Protein AF-A0A097QV80-F1 (afdb_monomer)

InterPro domains:
  IPR011989 Armadillo-like helical [G3DSA:1.25.10.10] (6-163)
  IPR016024 Armadillo-type fold [SSF48371] (29-156)

Sequence (185 aa):
MAFLSFGSKKGKIKKLIEEEHFDEAVALAIKDKKALEGLIELLDDNMPGIRGDALLILGMIAQQNREVLGPHIEKILPKAVELTKNRNPYVKENAMVLSRELVLRFPTKASALKNTILNDLIDELKEGDKNTKAFALIMLGELKAEEARPYAEELVDVEDKVILPFEGKKWVPLGQIARETLEKL

Structure (mmCIF, N/CA/C/O backbone):
data_AF-A0A097QV80-F1
#
_entry.id   AF-A0A097QV80-F1
#
loop_
_atom_site.group_PDB
_atom_site.id
_atom_site.type_symbol
_atom_site.label_atom_id
_atom_site.label_alt_id
_atom_site.label_comp_id
_atom_site.label_asym_id
_atom_site.label_entity_id
_atom_site.label_seq_id
_atom_site.pdbx_PDB_ins_code
_atom_site.Cartn_x
_atom_site.Cartn_y
_atom_site.Cartn_z
_atom_site.occupancy
_atom_site.B_iso_or_equiv
_atom_site.auth_seq_id
_atom_site.auth_comp_id
_atom_site.auth_asym_id
_atom_site.auth_atom_id
_atom_site.pdbx_PDB_model_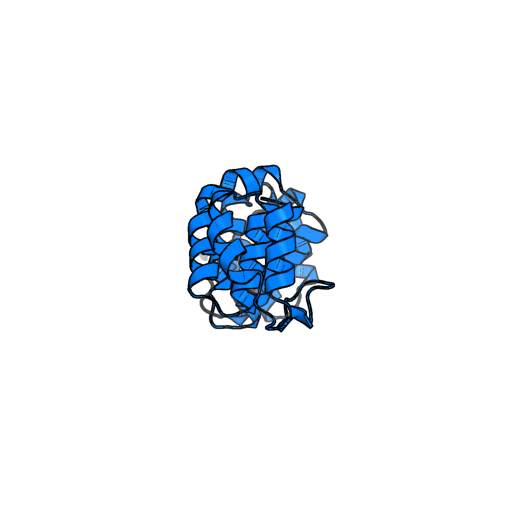num
ATOM 1 N N . MET A 1 1 ? -17.309 19.382 37.273 1.00 36.03 1 MET A N 1
ATOM 2 C CA . MET A 1 1 ? -17.878 18.218 36.560 1.00 36.03 1 MET A CA 1
ATOM 3 C C . MET A 1 1 ? -16.738 17.493 35.874 1.00 36.03 1 MET A C 1
ATOM 5 O O . MET A 1 1 ? -16.106 18.072 35.002 1.00 36.03 1 MET A O 1
ATOM 9 N N . ALA A 1 2 ? -16.408 16.291 36.342 1.00 35.31 2 ALA A N 1
ATOM 10 C CA . ALA A 1 2 ? -15.369 15.469 35.740 1.00 35.31 2 ALA A CA 1
ATOM 11 C C . ALA A 1 2 ? -15.908 14.881 34.430 1.00 35.31 2 ALA A C 1
ATOM 13 O O . ALA A 1 2 ? -16.815 14.052 34.450 1.00 35.31 2 ALA A O 1
ATOM 14 N N . PHE A 1 3 ? -15.376 15.332 33.295 1.00 42.16 3 PHE A N 1
ATOM 15 C CA . PHE A 1 3 ? -15.535 14.611 32.039 1.00 42.16 3 PHE A CA 1
ATOM 16 C C . PHE A 1 3 ? -14.748 13.310 32.176 1.00 42.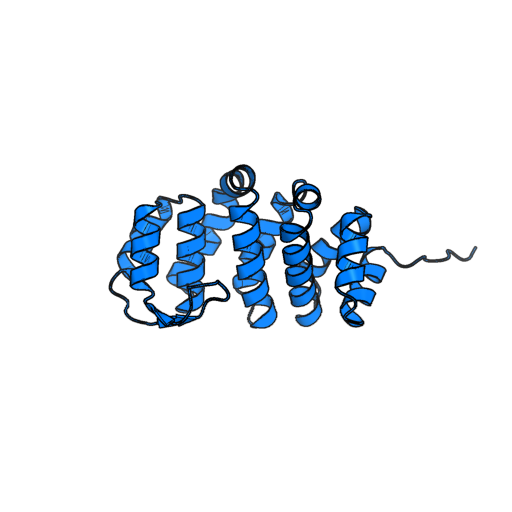16 3 PHE A C 1
ATOM 18 O O . PHE A 1 3 ? -13.520 13.304 32.113 1.00 42.16 3 PHE A O 1
ATOM 25 N N . LEU A 1 4 ? -15.457 12.209 32.410 1.00 37.66 4 LEU A N 1
ATOM 26 C CA . LEU A 1 4 ? -14.927 10.870 32.196 1.00 37.66 4 LEU A CA 1
ATOM 27 C C . LEU A 1 4 ? -14.572 10.775 30.708 1.00 37.66 4 LEU A C 1
ATOM 29 O O . LEU A 1 4 ? -15.430 10.506 29.868 1.00 37.66 4 LEU A O 1
ATOM 33 N N . SER A 1 5 ? -13.317 11.073 30.374 1.00 38.81 5 SER A N 1
ATOM 34 C CA . SER A 1 5 ? -12.746 10.807 29.058 1.00 38.81 5 SER A CA 1
ATOM 35 C C . SER A 1 5 ? -12.677 9.291 28.899 1.00 38.81 5 SER A C 1
ATOM 37 O O . SER A 1 5 ? -11.676 8.652 29.217 1.00 38.81 5 SER A O 1
ATOM 39 N N . PHE A 1 6 ? -13.781 8.687 28.462 1.00 45.28 6 PHE A N 1
ATOM 40 C CA . PHE A 1 6 ? -13.711 7.399 27.793 1.00 45.28 6 PHE A CA 1
ATOM 41 C C . PHE A 1 6 ? -12.751 7.603 26.623 1.00 45.28 6 PHE A C 1
ATOM 43 O O . PHE A 1 6 ? -13.055 8.375 25.713 1.00 45.28 6 PHE A O 1
ATOM 50 N N . GLY A 1 7 ? -11.566 6.988 26.702 1.00 62.62 7 GLY A N 1
ATOM 51 C CA . GLY A 1 7 ? -10.513 7.151 25.704 1.00 62.62 7 GLY A CA 1
ATOM 52 C C . GLY A 1 7 ? -11.077 7.029 24.288 1.00 62.62 7 GLY A C 1
ATOM 53 O O . GLY A 1 7 ? -11.959 6.202 24.029 1.00 62.62 7 GLY A O 1
ATOM 54 N N . SER A 1 8 ? -10.610 7.890 23.380 1.00 86.88 8 SER A N 1
ATOM 55 C CA . SER A 1 8 ? -11.086 7.905 21.995 1.00 86.88 8 SER A CA 1
ATOM 56 C C . SER A 1 8 ? -10.981 6.506 21.375 1.00 86.88 8 SER A C 1
ATOM 58 O O . SER A 1 8 ? -10.116 5.708 21.740 1.00 86.88 8 SER A O 1
ATOM 60 N N . LYS A 1 9 ? -11.852 6.179 20.412 1.00 91.75 9 LYS A N 1
ATOM 61 C CA . LYS A 1 9 ? -11.804 4.872 19.727 1.00 91.75 9 LYS A CA 1
ATOM 62 C C . LYS A 1 9 ? -10.449 4.630 19.053 1.00 91.75 9 LYS A C 1
ATOM 64 O O . LYS A 1 9 ? -9.965 3.504 19.078 1.00 91.75 9 LYS A O 1
ATOM 69 N N . LYS A 1 10 ? -9.796 5.704 18.596 1.00 94.12 10 LYS A N 1
ATOM 70 C CA . LYS A 1 10 ? -8.387 5.724 18.184 1.00 94.12 10 LYS A CA 1
ATOM 71 C C . LYS A 1 10 ? -7.420 5.311 19.302 1.00 94.12 10 LYS A C 1
ATOM 73 O O . LYS A 1 10 ? -6.545 4.488 19.080 1.00 94.12 10 LYS A O 1
ATOM 78 N N . GLY A 1 11 ? -7.573 5.849 20.511 1.00 95.44 11 GLY A N 1
ATOM 79 C CA . GLY A 1 11 ? -6.762 5.436 21.660 1.00 95.44 11 GLY A CA 1
ATOM 80 C C . GLY A 1 11 ? -6.961 3.959 22.007 1.00 95.44 11 GLY A C 1
ATOM 81 O O . GLY A 1 11 ? -5.995 3.254 22.275 1.00 95.44 11 GLY A O 1
ATOM 82 N N . LYS A 1 12 ? -8.203 3.463 21.927 1.00 96.56 12 LYS A N 1
ATOM 83 C CA . LYS A 1 12 ? -8.497 2.044 22.159 1.00 96.56 12 LYS A CA 1
ATOM 84 C C . LYS A 1 12 ? -7.871 1.135 21.096 1.00 96.56 12 LYS A C 1
ATOM 86 O O . LYS A 1 12 ? -7.263 0.139 21.467 1.00 96.56 12 LYS A O 1
ATOM 91 N N . ILE A 1 13 ? -8.012 1.456 19.806 1.00 97.62 13 ILE A N 1
ATOM 92 C CA . ILE A 1 13 ? -7.421 0.639 18.733 1.00 97.62 13 ILE A CA 1
ATOM 93 C C . ILE A 1 13 ? -5.886 0.686 18.789 1.00 97.62 13 ILE A C 1
ATOM 95 O O . ILE A 1 13 ? -5.252 -0.352 18.650 1.00 97.62 13 ILE A O 1
ATOM 99 N N . LYS A 1 14 ? -5.294 1.851 19.098 1.00 97.94 14 LYS A N 1
ATOM 100 C CA . LYS A 1 14 ? -3.845 1.986 19.300 1.00 97.94 14 LYS A CA 1
ATOM 101 C C . LYS A 1 14 ? -3.350 1.115 20.452 1.00 97.94 14 LYS A C 1
ATOM 103 O O . LYS A 1 14 ? -2.364 0.416 20.287 1.00 97.94 14 LYS A O 1
ATOM 108 N N . LYS A 1 15 ? -4.069 1.101 21.577 1.00 97.88 15 LYS A N 1
ATOM 109 C CA . LYS A 1 15 ? -3.725 0.248 22.716 1.00 97.88 15 LYS A CA 1
ATOM 110 C C . LYS A 1 15 ? -3.745 -1.243 22.351 1.00 97.88 15 LYS A C 1
ATOM 112 O O . LYS A 1 15 ? -2.835 -1.961 22.728 1.00 97.88 15 LYS A O 1
ATOM 117 N N . LEU A 1 16 ? -4.747 -1.696 21.591 1.00 98.38 16 LEU A N 1
ATOM 118 C CA . LEU A 1 16 ? -4.796 -3.089 21.122 1.00 98.38 16 LEU A CA 1
ATOM 119 C C . LEU A 1 16 ? -3.611 -3.433 20.210 1.00 98.38 16 LEU A C 1
ATOM 121 O O . LEU A 1 16 ? -3.102 -4.541 20.286 1.00 98.38 16 LEU A O 1
ATOM 125 N N . ILE A 1 17 ? -3.168 -2.487 19.375 1.00 97.94 17 ILE A N 1
ATOM 126 C CA . ILE A 1 17 ? -1.959 -2.641 18.554 1.00 97.94 17 ILE A CA 1
ATOM 127 C C . ILE A 1 17 ? -0.711 -2.750 19.436 1.00 97.94 17 ILE A C 1
ATOM 129 O O . ILE A 1 17 ? 0.083 -3.661 19.248 1.00 97.94 17 ILE A O 1
ATOM 133 N N . GLU A 1 18 ? -0.555 -1.852 20.411 1.00 97.56 18 GLU A N 1
ATOM 134 C CA . GLU A 1 18 ? 0.584 -1.845 21.344 1.00 97.56 18 GLU A CA 1
ATOM 135 C C . GLU A 1 18 ? 0.667 -3.125 22.192 1.00 97.56 18 GLU A C 1
ATOM 137 O O . GLU A 1 18 ? 1.757 -3.526 22.587 1.00 97.56 18 GLU A O 1
ATOM 142 N N . GLU A 1 19 ? -0.475 -3.761 22.463 1.00 97.88 19 GLU A N 1
ATOM 143 C CA . GLU A 1 19 ? -0.591 -5.037 23.181 1.00 97.88 19 GLU A CA 1
ATOM 144 C C . GLU A 1 19 ? -0.578 -6.263 22.240 1.00 97.88 19 GLU A C 1
ATOM 146 O O . GLU A 1 19 ? -0.793 -7.380 22.698 1.00 97.88 19 GLU A O 1
ATOM 151 N N . GLU A 1 20 ? -0.344 -6.074 20.933 1.00 97.19 20 GLU A N 1
ATOM 152 C CA . GLU A 1 20 ? -0.329 -7.127 19.897 1.00 97.19 20 GLU A CA 1
ATOM 153 C C . GLU A 1 20 ? -1.643 -7.936 19.783 1.00 97.19 20 GLU A C 1
ATOM 155 O O . GLU A 1 20 ? -1.697 -9.028 19.216 1.00 97.19 20 GLU A O 1
ATOM 160 N N . HIS A 1 21 ? -2.760 -7.382 20.261 1.00 98.31 21 HIS A N 1
ATOM 161 C CA . HIS A 1 21 ? -4.097 -7.978 20.182 1.00 98.31 21 HIS A CA 1
ATOM 162 C C . HIS A 1 21 ? -4.757 -7.705 18.816 1.00 98.31 21 HIS A C 1
ATOM 164 O O . HIS A 1 21 ? -5.823 -7.083 18.717 1.00 98.31 21 HIS A O 1
ATOM 170 N N . PHE A 1 22 ? -4.122 -8.154 17.729 1.00 98.00 22 PHE A N 1
ATOM 171 C CA . PHE A 1 22 ? -4.538 -7.825 16.359 1.00 98.00 22 PHE A CA 1
ATOM 172 C C . PHE A 1 22 ? -5.924 -8.359 15.988 1.00 98.00 22 PHE A C 1
ATOM 174 O O . PHE A 1 22 ? -6.704 -7.630 15.376 1.00 98.00 22 PHE A O 1
ATOM 181 N N . ASP A 1 23 ? -6.287 -9.571 16.411 1.00 97.94 23 ASP A N 1
ATOM 182 C CA . ASP A 1 23 ? -7.620 -10.131 16.140 1.00 97.94 23 ASP A CA 1
ATOM 183 C C . ASP A 1 23 ? -8.733 -9.305 16.800 1.00 97.94 23 ASP A C 1
ATOM 185 O O . ASP A 1 23 ? -9.790 -9.062 16.208 1.00 97.94 23 ASP A O 1
ATOM 189 N N . GLU A 1 24 ? -8.485 -8.799 18.011 1.00 98.44 24 GLU A N 1
ATOM 190 C CA . GLU A 1 24 ? -9.411 -7.899 18.698 1.00 98.44 24 GLU A CA 1
ATOM 191 C C . GLU A 1 24 ? -9.486 -6.534 18.012 1.00 98.44 24 GLU A C 1
ATOM 193 O O . GLU A 1 24 ? -10.576 -5.965 17.894 1.00 98.44 24 GLU A O 1
ATOM 198 N N . ALA A 1 25 ? -8.355 -6.016 17.524 1.00 98.44 25 ALA A N 1
ATOM 199 C CA . ALA A 1 25 ? -8.314 -4.777 16.757 1.00 98.44 25 ALA A CA 1
ATOM 200 C C . ALA A 1 25 ? -9.112 -4.905 15.447 1.00 98.44 25 ALA A C 1
ATOM 202 O O . ALA A 1 25 ? -9.953 -4.049 15.161 1.00 98.44 25 ALA A O 1
ATOM 203 N N . VAL A 1 26 ? -8.935 -6.005 14.704 1.00 98.62 26 VAL A N 1
ATOM 204 C CA . VAL A 1 26 ? -9.718 -6.333 13.500 1.00 98.62 26 VAL A CA 1
ATOM 205 C C . VAL A 1 26 ? -11.206 -6.416 13.837 1.00 98.62 26 VAL A C 1
ATOM 207 O O . VAL A 1 26 ? -12.024 -5.726 13.221 1.00 98.62 26 VAL A O 1
ATOM 210 N N . ALA A 1 27 ? -11.576 -7.208 14.847 1.00 98.31 27 ALA A N 1
ATOM 211 C CA . ALA A 1 27 ? -12.971 -7.388 15.239 1.00 98.31 27 ALA A CA 1
ATOM 212 C C . ALA A 1 27 ? -13.629 -6.069 15.674 1.00 98.31 27 ALA A C 1
ATOM 214 O O . ALA A 1 27 ? -14.801 -5.828 15.365 1.00 98.31 27 ALA A O 1
ATOM 215 N N . LEU A 1 28 ? -12.891 -5.206 16.378 1.00 98.06 28 LEU A N 1
ATOM 216 C CA . LEU A 1 28 ? -13.366 -3.892 16.797 1.00 98.06 28 LEU A CA 1
ATOM 217 C C . LEU A 1 28 ? -13.544 -2.951 15.600 1.00 98.06 28 LEU A C 1
ATOM 219 O O . LEU A 1 28 ? -14.592 -2.318 15.497 1.00 98.06 28 LEU A O 1
ATOM 223 N N . ALA A 1 29 ? -12.566 -2.875 14.696 1.00 98.12 29 ALA A N 1
ATOM 224 C CA . ALA A 1 29 ? -12.630 -2.017 13.514 1.00 98.12 29 ALA A CA 1
ATOM 225 C C . ALA A 1 29 ? -13.753 -2.434 12.548 1.00 98.12 29 ALA A C 1
ATOM 227 O O . ALA A 1 29 ? -14.432 -1.575 11.994 1.00 98.12 29 ALA A O 1
ATOM 228 N N . ILE A 1 30 ? -14.022 -3.735 12.399 1.00 98.25 30 ILE A N 1
ATOM 229 C CA . ILE A 1 30 ? -15.144 -4.230 11.582 1.00 98.25 30 ILE A CA 1
ATOM 230 C C . ILE A 1 30 ? -16.502 -3.826 12.179 1.00 98.25 30 ILE A C 1
ATOM 232 O O . ILE A 1 30 ? -17.434 -3.511 11.441 1.00 98.25 30 ILE A O 1
ATOM 236 N N . LYS A 1 31 ? -16.638 -3.850 13.511 1.00 97.38 31 LYS A N 1
ATOM 237 C CA . LYS A 1 31 ? -17.918 -3.601 14.201 1.00 97.38 31 LYS A CA 1
ATOM 238 C C . LYS A 1 31 ? -18.187 -2.125 14.493 1.00 97.38 31 LYS A C 1
ATOM 240 O O . LYS A 1 31 ? -19.343 -1.745 14.661 1.00 97.38 31 LYS A O 1
ATOM 245 N N . ASP A 1 32 ? -17.146 -1.304 14.608 1.00 97.12 32 ASP A N 1
ATOM 246 C CA . ASP A 1 32 ? -17.244 0.086 15.048 1.00 97.12 32 ASP A CA 1
ATOM 247 C C . ASP A 1 32 ? -16.551 1.025 14.056 1.00 97.12 32 ASP A C 1
ATOM 249 O O . ASP A 1 32 ? -15.323 1.122 14.004 1.00 97.12 32 ASP A O 1
ATOM 253 N N . LYS A 1 33 ? -17.362 1.790 13.315 1.00 96.38 33 LYS A N 1
ATOM 254 C CA . LYS A 1 33 ? -16.891 2.765 12.324 1.00 96.38 33 LYS A CA 1
ATOM 255 C C . LYS A 1 33 ? -15.869 3.753 12.900 1.00 96.38 33 LYS A C 1
ATOM 257 O O . LYS A 1 33 ? -14.898 4.072 12.225 1.00 96.38 33 LYS A O 1
ATOM 262 N N . LYS A 1 34 ? -16.034 4.207 14.148 1.00 96.81 34 LYS A N 1
ATOM 263 C CA . LYS A 1 34 ? -15.090 5.154 14.771 1.00 96.81 34 LYS A CA 1
ATOM 264 C C . LYS A 1 34 ? -13.757 4.490 15.112 1.00 96.81 34 LYS A C 1
ATOM 266 O O . LYS A 1 34 ? -12.733 5.166 15.173 1.00 96.81 34 LYS A O 1
ATOM 271 N N . ALA A 1 35 ? -13.758 3.184 15.381 1.00 98.06 35 ALA A N 1
ATOM 272 C CA . ALA A 1 35 ? -12.524 2.433 15.576 1.00 98.06 35 ALA A CA 1
ATOM 273 C C . ALA A 1 35 ? -11.790 2.218 14.248 1.00 98.06 35 ALA A C 1
ATOM 275 O O . ALA A 1 35 ? -10.578 2.404 14.212 1.00 98.06 35 ALA A O 1
ATOM 276 N N . LEU A 1 36 ? -12.516 1.926 13.161 1.00 98.50 36 LEU A N 1
ATOM 277 C CA . LEU A 1 36 ? -11.942 1.883 11.814 1.00 98.50 36 LEU A CA 1
ATOM 278 C C . LEU A 1 36 ? -11.357 3.239 11.398 1.00 98.50 36 LEU A C 1
ATOM 280 O O . LEU A 1 36 ? -10.225 3.301 10.935 1.00 98.50 36 LEU A O 1
ATOM 284 N N . GLU A 1 37 ? -12.086 4.337 11.606 1.00 98.12 37 GLU A N 1
ATOM 285 C CA . GLU A 1 37 ? -11.574 5.691 11.348 1.00 98.12 37 GLU A CA 1
ATOM 286 C C . GLU A 1 37 ? -10.306 5.969 12.163 1.00 98.12 37 GLU A C 1
ATOM 288 O O . GLU A 1 37 ? -9.313 6.443 11.612 1.00 98.12 37 GLU A O 1
ATOM 293 N N . GLY A 1 38 ? -10.306 5.591 13.446 1.00 98.19 38 GLY A N 1
ATOM 294 C CA . GLY A 1 38 ? -9.131 5.675 14.306 1.00 98.19 38 GLY A CA 1
ATOM 295 C C . GLY A 1 38 ? -7.945 4.866 13.779 1.00 98.19 38 GLY A C 1
ATOM 296 O O . GLY A 1 38 ? -6.835 5.384 13.774 1.00 98.19 38 GLY A O 1
ATOM 297 N N . LEU A 1 39 ? -8.174 3.642 13.295 1.00 98.62 39 LEU A N 1
ATOM 298 C CA . LEU A 1 39 ? -7.151 2.792 12.680 1.00 98.62 39 LEU A CA 1
ATOM 299 C C . LEU A 1 39 ? -6.558 3.444 11.424 1.00 9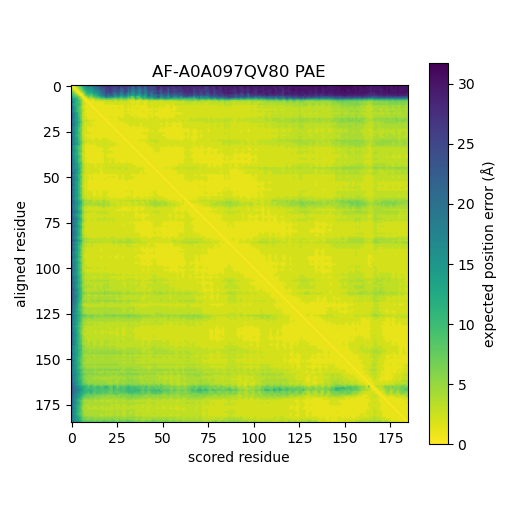8.62 39 LEU A C 1
ATOM 301 O O . LEU A 1 39 ? -5.343 3.467 11.261 1.00 98.62 39 LEU A O 1
ATOM 305 N N . ILE A 1 40 ? -7.399 4.030 10.568 1.00 98.69 40 ILE A N 1
ATOM 306 C CA . ILE A 1 40 ? -6.947 4.741 9.364 1.00 98.69 40 ILE A CA 1
ATOM 307 C C . ILE A 1 40 ? -6.112 5.971 9.743 1.00 98.69 40 ILE A C 1
ATOM 309 O O . ILE A 1 40 ? -5.122 6.266 9.085 1.00 98.69 40 ILE A O 1
ATOM 313 N N . GLU A 1 41 ? -6.469 6.693 10.808 1.00 98.44 41 GLU A N 1
ATOM 314 C CA . GLU A 1 41 ? -5.647 7.805 11.304 1.00 98.44 41 GLU A CA 1
ATOM 315 C C . GLU A 1 41 ? -4.297 7.367 11.897 1.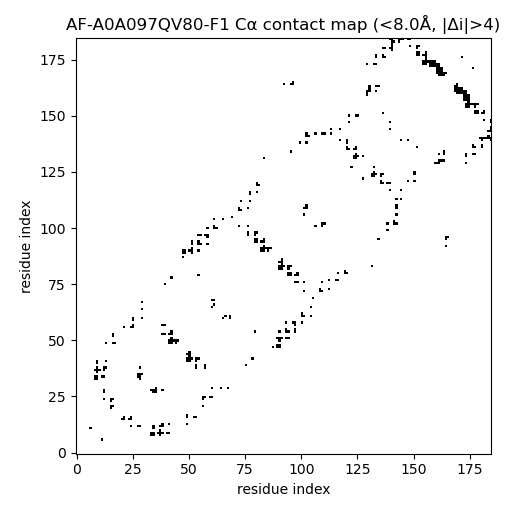00 98.44 41 GLU A C 1
ATOM 317 O O . GLU A 1 41 ? -3.401 8.199 12.023 1.00 98.44 41 GLU A O 1
ATOM 322 N N . LEU A 1 42 ? -4.132 6.101 12.295 1.00 98.62 42 LEU A N 1
ATOM 323 C CA . LEU A 1 42 ? -2.844 5.585 12.774 1.00 98.62 42 LEU A CA 1
ATOM 324 C C . LEU A 1 42 ? -1.834 5.354 11.643 1.00 98.62 42 LEU A C 1
ATOM 326 O O . LEU A 1 42 ? -0.652 5.179 11.929 1.00 98.62 42 LEU A O 1
ATOM 330 N N . LEU A 1 43 ? -2.249 5.448 10.375 1.00 98.69 43 LEU A N 1
ATOM 331 C CA . LEU A 1 43 ? -1.325 5.513 9.236 1.00 98.69 43 LEU A CA 1
ATOM 332 C C . LEU A 1 43 ? -0.416 6.754 9.281 1.00 98.69 43 LEU A C 1
ATOM 334 O O . LEU A 1 43 ? 0.648 6.753 8.666 1.00 98.69 43 LEU A O 1
ATOM 338 N N . ASP A 1 44 ? -0.806 7.780 10.041 1.00 98.12 44 ASP A N 1
ATOM 339 C CA . ASP A 1 44 ? -0.040 9.006 10.284 1.00 98.12 44 ASP A CA 1
ATOM 340 C C . ASP A 1 44 ? 0.608 9.041 11.683 1.00 98.12 44 ASP A C 1
ATOM 342 O O . ASP A 1 44 ? 1.089 10.086 12.120 1.00 98.12 44 ASP A O 1
ATOM 346 N N . ASP A 1 45 ? 0.616 7.927 12.428 1.00 98.19 45 ASP A N 1
ATOM 347 C CA . ASP A 1 45 ? 1.244 7.892 13.754 1.00 98.19 45 ASP A CA 1
ATOM 348 C C . ASP A 1 45 ? 2.756 8.142 13.654 1.00 98.19 45 ASP A C 1
ATOM 350 O O . ASP A 1 45 ? 3.401 7.723 12.695 1.00 98.19 45 ASP A O 1
ATOM 354 N N . ASN A 1 46 ? 3.359 8.792 14.651 1.00 96.94 46 ASN A N 1
ATOM 355 C CA . ASN A 1 46 ? 4.798 9.071 14.654 1.00 96.94 46 ASN A CA 1
ATOM 356 C C . ASN A 1 46 ? 5.641 7.791 14.768 1.00 96.94 46 ASN A C 1
ATOM 358 O O . ASN A 1 46 ? 6.751 7.732 14.230 1.00 96.94 46 ASN A O 1
ATOM 362 N N . MET A 1 47 ? 5.121 6.756 15.432 1.00 97.75 47 MET A N 1
ATOM 363 C CA . MET A 1 47 ? 5.827 5.498 15.649 1.00 97.75 47 MET A CA 1
ATOM 364 C C . MET A 1 47 ? 5.716 4.586 14.415 1.00 97.75 47 MET A C 1
ATOM 366 O O . MET A 1 47 ? 4.610 4.185 14.051 1.00 97.75 47 MET A O 1
ATOM 370 N N . PRO A 1 48 ? 6.839 4.189 13.782 1.00 98.06 48 PRO A N 1
ATOM 371 C CA . PRO A 1 48 ? 6.802 3.310 12.614 1.00 98.06 48 PRO A CA 1
ATOM 372 C C . PRO A 1 48 ? 6.133 1.956 12.871 1.00 98.06 48 PRO A C 1
ATOM 374 O O . PRO A 1 48 ? 5.443 1.470 11.985 1.00 98.06 48 PRO A O 1
ATOM 377 N N . GLY A 1 49 ? 6.298 1.380 14.070 1.00 98.19 49 GLY A N 1
ATOM 378 C CA . GLY A 1 49 ? 5.628 0.130 14.453 1.00 98.19 49 GLY A CA 1
ATOM 379 C C . GLY A 1 49 ? 4.108 0.252 14.354 1.00 98.19 49 GLY A C 1
ATOM 380 O O . GLY A 1 49 ? 3.488 -0.485 13.601 1.00 98.19 49 GLY A O 1
ATOM 381 N N . ILE A 1 50 ? 3.539 1.298 14.965 1.00 98.56 50 ILE A N 1
ATOM 382 C CA . ILE A 1 50 ? 2.094 1.572 14.935 1.00 98.56 50 ILE A CA 1
ATOM 383 C C . ILE A 1 50 ? 1.575 1.761 13.506 1.00 98.56 50 ILE A C 1
ATOM 385 O O . ILE A 1 50 ? 0.523 1.223 13.167 1.00 98.56 50 ILE A O 1
ATOM 389 N N . ARG A 1 51 ? 2.308 2.482 12.644 1.00 98.56 51 ARG A N 1
ATOM 390 C CA . ARG A 1 51 ? 1.931 2.610 11.224 1.00 98.56 51 ARG A CA 1
ATOM 391 C C . ARG A 1 51 ? 1.951 1.256 10.513 1.00 98.56 51 ARG A C 1
ATOM 393 O O . ARG A 1 51 ? 1.031 0.951 9.761 1.00 98.56 51 ARG A O 1
ATOM 400 N N . GLY A 1 52 ? 2.997 0.463 10.739 1.00 98.62 52 GLY A N 1
ATOM 401 C CA . GLY A 1 52 ? 3.152 -0.866 10.150 1.00 98.62 52 GLY A CA 1
ATOM 402 C C . GLY A 1 52 ? 2.035 -1.821 10.568 1.00 98.62 52 GLY A C 1
ATOM 403 O O . GLY A 1 52 ? 1.451 -2.474 9.706 1.00 98.62 52 GLY A O 1
ATOM 404 N N . ASP A 1 53 ? 1.675 -1.836 11.849 1.00 98.75 53 ASP A N 1
ATOM 405 C CA . ASP A 1 53 ? 0.584 -2.662 12.372 1.00 98.75 53 ASP A CA 1
ATOM 406 C C . ASP A 1 53 ? -0.783 -2.169 11.894 1.00 98.75 53 ASP A C 1
ATOM 408 O O . ASP A 1 53 ? -1.650 -2.969 11.549 1.00 98.75 53 ASP A O 1
ATOM 412 N N . ALA A 1 54 ? -0.981 -0.851 11.786 1.00 98.81 54 ALA A N 1
ATOM 413 C CA . ALA A 1 54 ? -2.202 -0.299 11.210 1.00 98.81 54 ALA A CA 1
ATOM 414 C C . ALA A 1 54 ? -2.392 -0.739 9.746 1.00 98.81 54 ALA A C 1
ATOM 416 O O . ALA A 1 54 ? -3.492 -1.145 9.366 1.00 98.81 54 ALA A O 1
ATOM 417 N N . LEU A 1 55 ? -1.323 -0.718 8.938 1.00 98.88 55 LEU A N 1
ATOM 418 C CA . LEU A 1 55 ? -1.332 -1.234 7.564 1.00 98.88 55 LEU A CA 1
ATOM 419 C C . LEU A 1 55 ? -1.646 -2.737 7.522 1.00 98.88 55 LEU A C 1
ATOM 421 O O . LEU A 1 55 ? -2.484 -3.160 6.723 1.00 98.88 55 LEU A O 1
ATOM 425 N N . LEU A 1 56 ? -1.020 -3.528 8.401 1.00 98.62 56 LEU A N 1
ATOM 426 C CA . LEU A 1 56 ? -1.255 -4.970 8.518 1.00 98.62 56 LEU A CA 1
ATOM 427 C C . LEU A 1 56 ? -2.725 -5.274 8.837 1.00 98.62 56 LEU A C 1
ATOM 429 O O . LEU A 1 56 ? -3.370 -6.038 8.121 1.00 98.62 56 LEU A O 1
ATOM 433 N N . ILE A 1 57 ? -3.277 -4.632 9.869 1.00 98.69 57 ILE A N 1
ATOM 434 C CA . ILE A 1 57 ? -4.662 -4.829 10.315 1.00 98.69 57 ILE A CA 1
ATOM 435 C C . ILE A 1 57 ? -5.647 -4.399 9.225 1.00 98.69 57 ILE A C 1
ATOM 437 O O . ILE A 1 57 ? -6.620 -5.106 8.965 1.00 98.69 57 ILE A O 1
ATOM 441 N N . LEU A 1 58 ? -5.403 -3.279 8.536 1.00 98.81 58 LEU A N 1
ATOM 442 C CA . LEU A 1 58 ? -6.216 -2.884 7.381 1.00 98.81 58 LEU A CA 1
ATOM 443 C C . LEU A 1 58 ? -6.159 -3.932 6.259 1.00 98.81 58 LEU A C 1
ATOM 445 O O . LEU A 1 58 ? -7.187 -4.203 5.636 1.00 98.81 58 LEU A O 1
ATOM 449 N N . GLY A 1 59 ? -5.003 -4.564 6.038 1.00 98.19 59 GLY A N 1
ATOM 450 C CA . GLY A 1 59 ? -4.849 -5.684 5.106 1.00 98.19 59 GLY A CA 1
ATOM 451 C C . GLY A 1 59 ? -5.673 -6.905 5.522 1.00 98.19 59 GLY A C 1
ATOM 452 O O . GLY A 1 59 ? -6.410 -7.462 4.706 1.00 98.19 59 GLY A O 1
ATOM 453 N N . MET A 1 60 ? -5.642 -7.269 6.807 1.00 97.94 60 MET A N 1
ATOM 454 C CA . MET A 1 60 ? -6.473 -8.344 7.367 1.00 97.94 60 MET A CA 1
ATOM 455 C C . MET A 1 60 ? -7.969 -8.044 7.200 1.00 97.94 60 MET A C 1
ATOM 457 O O . MET A 1 60 ? -8.734 -8.916 6.787 1.00 97.94 60 MET A O 1
ATOM 461 N N . ILE A 1 61 ? -8.401 -6.803 7.453 1.00 98.38 61 ILE A N 1
ATOM 462 C CA . ILE A 1 61 ? -9.794 -6.380 7.246 1.00 98.38 61 ILE A CA 1
ATOM 463 C C . ILE A 1 61 ? -10.164 -6.461 5.763 1.00 98.38 61 ILE A C 1
ATOM 465 O O . ILE A 1 61 ? -11.234 -6.971 5.438 1.00 98.38 61 ILE A O 1
ATOM 469 N N . ALA A 1 62 ? -9.292 -6.018 4.851 1.00 97.44 62 ALA A N 1
ATOM 470 C CA . ALA A 1 62 ? -9.532 -6.142 3.415 1.00 97.44 62 ALA A CA 1
ATOM 471 C C . ALA A 1 62 ? -9.762 -7.610 3.017 1.00 97.44 62 ALA A C 1
ATOM 473 O O . ALA A 1 62 ? -10.656 -7.900 2.217 1.00 97.44 62 ALA A O 1
ATOM 474 N N . GLN A 1 63 ? -9.019 -8.539 3.624 1.00 94.44 63 GLN A N 1
ATOM 475 C CA . GLN A 1 63 ? -9.159 -9.975 3.394 1.00 94.44 63 GLN A CA 1
ATOM 476 C C . GLN A 1 63 ? -10.456 -10.563 3.955 1.00 94.44 63 GLN A C 1
ATOM 478 O O . GLN A 1 63 ? -11.156 -11.274 3.230 1.00 94.44 63 GLN A O 1
ATOM 483 N N . GLN A 1 64 ? -10.788 -10.240 5.206 1.00 94.25 64 GLN A N 1
ATOM 484 C CA . GLN A 1 64 ? -11.892 -10.850 5.953 1.00 94.25 64 GLN A CA 1
ATOM 485 C C . GLN A 1 64 ? -13.252 -10.180 5.706 1.00 94.25 64 GLN A C 1
ATOM 487 O O . GLN A 1 64 ? -14.275 -10.857 5.646 1.00 94.25 64 GLN A O 1
ATOM 492 N N . ASN A 1 65 ? -13.285 -8.852 5.581 1.00 95.12 65 ASN A N 1
ATOM 493 C CA . ASN A 1 65 ? -14.511 -8.069 5.440 1.00 95.12 65 ASN A CA 1
ATOM 494 C C . ASN A 1 65 ? -14.251 -6.758 4.682 1.00 95.12 65 ASN A C 1
ATOM 496 O O . ASN A 1 65 ? -14.300 -5.664 5.238 1.00 95.12 65 ASN A O 1
ATOM 500 N N . ARG A 1 66 ? -13.971 -6.864 3.381 1.00 94.69 66 ARG A N 1
ATOM 501 C CA . ARG A 1 66 ? -13.628 -5.707 2.540 1.00 94.69 66 ARG A CA 1
ATOM 502 C C . ARG A 1 66 ? -14.704 -4.609 2.538 1.00 94.69 66 ARG A C 1
ATOM 504 O O . ARG A 1 66 ? -14.378 -3.436 2.409 1.00 94.69 66 ARG A O 1
ATOM 511 N N . GLU A 1 67 ? -15.979 -4.961 2.692 1.00 96.25 67 GLU A N 1
ATOM 512 C CA . GLU A 1 67 ? -17.094 -4.022 2.506 1.00 96.25 67 GLU A CA 1
ATOM 513 C C . GLU A 1 67 ? -17.016 -2.822 3.465 1.00 96.25 67 GLU A C 1
ATOM 515 O O . GLU A 1 67 ? -17.352 -1.703 3.073 1.00 96.25 67 GLU A O 1
ATOM 520 N N . VAL A 1 68 ? -16.466 -3.003 4.677 1.00 97.69 68 VAL A N 1
ATOM 521 C CA . VAL A 1 68 ? -16.286 -1.890 5.631 1.00 97.69 68 VAL A CA 1
ATOM 522 C C . VAL A 1 68 ? -15.241 -0.865 5.173 1.00 97.69 68 VAL A C 1
ATOM 524 O O . VAL A 1 68 ? -15.310 0.293 5.576 1.00 97.69 68 VAL A O 1
ATOM 527 N N . LEU A 1 69 ? -14.296 -1.251 4.306 1.00 98.06 69 LEU A N 1
ATOM 528 C CA . LEU A 1 69 ? -13.266 -0.355 3.763 1.00 98.06 69 LEU A CA 1
ATOM 529 C C . LEU A 1 69 ? -13.741 0.421 2.532 1.00 98.06 69 LEU A C 1
ATOM 531 O O . LEU A 1 69 ? -13.168 1.462 2.215 1.00 98.06 69 LEU A O 1
ATOM 535 N N . GLY A 1 70 ? -14.786 -0.049 1.844 1.00 97.12 70 GLY A N 1
ATOM 536 C CA . GLY A 1 70 ? -15.289 0.536 0.595 1.00 97.12 70 GLY A CA 1
ATOM 537 C C . GLY A 1 70 ? -15.529 2.059 0.637 1.00 97.12 70 GLY A C 1
ATOM 538 O O . GLY A 1 70 ? -15.145 2.753 -0.314 1.00 97.12 70 GLY A O 1
ATOM 539 N N . PRO A 1 71 ? -16.119 2.614 1.715 1.00 97.69 71 PRO A N 1
ATOM 540 C CA . PRO A 1 71 ? -16.292 4.061 1.887 1.00 97.69 71 PRO A CA 1
ATOM 541 C C . PRO A 1 71 ? -14.995 4.844 2.137 1.00 97.69 71 PRO A C 1
ATOM 543 O O . PRO A 1 71 ? -15.003 6.067 2.063 1.00 97.69 71 PRO A O 1
ATOM 546 N N . HIS A 1 72 ? -13.893 4.163 2.451 1.00 98.25 72 HIS A N 1
ATOM 547 C CA . HIS A 1 72 ? -12.636 4.770 2.888 1.00 98.25 72 HIS A CA 1
ATOM 548 C C . HIS A 1 72 ? -11.484 4.588 1.888 1.00 98.25 72 HIS A C 1
ATOM 550 O O . HIS A 1 72 ? -10.394 5.102 2.130 1.00 98.25 72 HIS A O 1
ATOM 556 N N . ILE A 1 73 ? -11.703 3.907 0.756 1.00 98.38 73 ILE A N 1
ATOM 557 C CA . ILE A 1 73 ? -10.656 3.617 -0.244 1.00 98.38 73 ILE A CA 1
ATOM 558 C C . ILE A 1 73 ? -9.949 4.880 -0.742 1.00 98.38 73 ILE A C 1
ATOM 560 O O . ILE A 1 73 ? -8.727 4.878 -0.853 1.00 98.38 73 ILE A O 1
ATOM 564 N N . GLU A 1 74 ? -10.689 5.968 -0.954 1.00 97.75 74 GLU A N 1
ATOM 565 C CA . GLU A 1 74 ? -10.146 7.263 -1.399 1.00 97.75 74 GLU A CA 1
ATOM 566 C C . GLU A 1 74 ? -9.142 7.867 -0.410 1.00 97.75 74 GLU A C 1
ATOM 568 O O . GLU A 1 74 ? -8.263 8.620 -0.811 1.00 97.75 74 GLU A O 1
ATOM 573 N N . LYS A 1 75 ? -9.233 7.500 0.875 1.00 97.69 75 LYS A N 1
ATOM 574 C CA . LYS A 1 75 ? -8.266 7.890 1.904 1.00 97.69 75 LYS A CA 1
ATOM 575 C C . LYS A 1 75 ? -7.154 6.851 2.061 1.00 97.69 75 LYS A C 1
ATOM 577 O O . LYS A 1 75 ? -5.992 7.218 2.187 1.00 97.69 75 LYS A O 1
ATOM 582 N N . ILE A 1 76 ? -7.506 5.564 2.090 1.00 98.56 76 ILE A N 1
ATOM 583 C CA . ILE A 1 76 ? -6.563 4.495 2.441 1.00 98.56 76 ILE A CA 1
ATOM 584 C C . ILE A 1 76 ? -5.580 4.225 1.300 1.00 98.56 76 ILE A C 1
ATOM 586 O O . ILE A 1 76 ? -4.387 4.130 1.561 1.00 98.56 76 ILE A O 1
ATOM 590 N N . LEU A 1 77 ? -6.051 4.098 0.054 1.00 98.69 77 LEU A N 1
ATOM 591 C CA . LEU A 1 77 ? -5.190 3.673 -1.054 1.00 98.69 77 LEU A CA 1
ATOM 592 C C . LEU A 1 77 ? -4.083 4.697 -1.359 1.00 98.69 77 LEU A C 1
ATOM 594 O O . LEU A 1 77 ? -2.924 4.284 -1.364 1.00 98.69 77 LEU A O 1
ATOM 598 N N . PRO A 1 78 ? -4.364 6.006 -1.536 1.00 98.50 78 PRO A N 1
ATOM 599 C CA . PRO A 1 78 ? -3.297 6.981 -1.750 1.00 98.50 78 PRO A CA 1
ATOM 600 C C . PRO A 1 78 ? -2.306 7.021 -0.588 1.00 98.50 78 PRO A C 1
ATOM 602 O O . PRO A 1 78 ? -1.103 7.050 -0.815 1.00 98.50 78 PRO A O 1
ATOM 605 N N . LYS A 1 79 ? -2.794 6.924 0.657 1.00 98.62 79 LYS A N 1
ATOM 606 C CA . LYS A 1 79 ? -1.915 6.902 1.829 1.00 98.62 79 LYS A CA 1
ATOM 607 C C . LYS A 1 79 ? -1.038 5.650 1.889 1.00 98.62 79 LYS A C 1
ATOM 609 O O . LYS A 1 79 ? 0.127 5.734 2.261 1.00 98.62 79 LYS A O 1
ATOM 614 N N . ALA A 1 80 ? -1.579 4.488 1.534 1.00 98.62 80 ALA A N 1
ATOM 615 C CA . ALA A 1 80 ? -0.809 3.253 1.476 1.00 98.62 80 ALA A CA 1
ATOM 616 C C . ALA A 1 80 ? 0.279 3.338 0.392 1.00 98.62 80 ALA A C 1
ATOM 618 O O . ALA A 1 80 ? 1.414 2.974 0.671 1.00 98.62 80 ALA A O 1
ATOM 619 N N . VAL A 1 81 ? -0.020 3.901 -0.785 1.00 98.38 81 VAL A N 1
ATOM 620 C CA . VAL A 1 81 ? 0.985 4.141 -1.838 1.00 98.38 81 VAL A CA 1
ATOM 621 C C . VAL A 1 81 ? 2.024 5.180 -1.401 1.00 98.38 81 VAL A C 1
ATOM 623 O O . VAL A 1 81 ? 3.209 4.980 -1.601 1.00 98.38 81 VAL A O 1
ATOM 626 N N . GLU A 1 82 ? 1.643 6.259 -0.721 1.00 97.44 82 GLU A N 1
ATOM 627 C CA . GLU A 1 82 ? 2.616 7.211 -0.158 1.00 97.44 82 GLU A CA 1
ATOM 628 C C . GLU A 1 82 ? 3.604 6.507 0.799 1.00 97.44 82 GLU A C 1
ATOM 630 O O . GLU A 1 82 ? 4.814 6.753 0.782 1.00 97.44 82 GLU A O 1
ATOM 635 N N . LEU A 1 83 ? 3.101 5.584 1.627 1.00 98.00 83 LEU A N 1
ATOM 636 C CA . LEU A 1 83 ? 3.890 4.872 2.632 1.00 98.00 83 LEU A CA 1
ATOM 637 C C . LEU A 1 83 ? 4.822 3.791 2.057 1.00 98.00 83 LEU A C 1
ATOM 639 O O . LEU A 1 83 ? 5.699 3.325 2.791 1.00 98.00 83 LEU A O 1
ATOM 643 N N . THR A 1 84 ? 4.745 3.434 0.770 1.00 96.69 84 THR A N 1
ATOM 644 C CA . THR A 1 84 ? 5.749 2.547 0.138 1.00 96.69 84 THR A CA 1
ATOM 645 C C . THR A 1 84 ? 7.108 3.224 -0.036 1.00 96.69 84 THR A C 1
ATOM 647 O O . THR A 1 84 ? 8.136 2.548 -0.143 1.00 96.69 84 THR A O 1
ATOM 650 N N . LYS A 1 85 ? 7.148 4.557 0.071 1.00 93.69 85 LYS A N 1
ATOM 651 C CA . LYS A 1 85 ? 8.374 5.366 0.126 1.00 93.69 85 LYS A CA 1
ATOM 652 C C . LYS A 1 85 ? 8.987 5.431 1.534 1.00 93.69 85 LYS A C 1
ATOM 654 O O . LYS A 1 85 ? 10.026 6.065 1.734 1.00 93.69 85 LYS A O 1
ATOM 659 N N . ASN A 1 86 ? 8.368 4.805 2.544 1.00 95.62 86 ASN A N 1
ATOM 660 C CA . ASN A 1 86 ? 8.859 4.872 3.920 1.00 95.62 86 ASN A CA 1
ATOM 661 C C . ASN A 1 86 ? 10.218 4.165 4.074 1.00 95.62 86 ASN A C 1
ATOM 663 O O . ASN A 1 86 ? 10.452 3.088 3.533 1.00 95.62 86 ASN A O 1
ATOM 667 N N . ARG A 1 87 ? 11.116 4.755 4.873 1.00 94.25 87 ARG A N 1
ATOM 668 C CA . ARG A 1 87 ? 12.439 4.176 5.164 1.00 94.25 87 ARG A CA 1
ATOM 669 C C . ARG A 1 87 ? 12.376 2.944 6.061 1.00 94.25 87 ARG A C 1
ATOM 671 O O . ARG A 1 87 ? 13.314 2.155 6.061 1.00 94.25 87 ARG A O 1
ATOM 678 N N . ASN A 1 88 ? 11.324 2.809 6.867 1.00 97.50 88 ASN A N 1
ATOM 679 C CA . ASN A 1 88 ? 11.144 1.643 7.716 1.00 97.50 88 ASN A CA 1
ATOM 680 C C . ASN A 1 88 ? 10.632 0.461 6.862 1.00 97.50 88 ASN A C 1
ATOM 682 O O . ASN A 1 88 ? 9.535 0.576 6.309 1.00 97.50 88 ASN A O 1
ATOM 686 N N . PRO A 1 89 ? 11.371 -0.665 6.775 1.00 96.12 89 PRO A N 1
ATOM 687 C CA . PRO A 1 89 ? 10.986 -1.793 5.925 1.00 96.12 89 PRO A CA 1
ATOM 688 C C . PRO A 1 89 ? 9.625 -2.393 6.280 1.00 96.12 89 PRO A C 1
ATOM 690 O O . PRO A 1 89 ? 8.856 -2.703 5.381 1.00 96.12 89 PRO A O 1
ATOM 693 N N . TYR A 1 90 ? 9.288 -2.479 7.571 1.00 97.62 90 TYR A N 1
ATOM 694 C CA . TYR A 1 90 ? 8.006 -3.025 8.022 1.00 97.62 90 TYR A CA 1
ATOM 695 C C . TYR A 1 90 ? 6.822 -2.172 7.545 1.00 97.62 90 TYR A C 1
ATOM 697 O O . TYR A 1 90 ? 5.832 -2.696 7.040 1.00 97.62 90 TYR A O 1
ATOM 705 N N . VAL A 1 91 ? 6.953 -0.841 7.614 1.00 98.56 91 VAL A N 1
ATOM 706 C CA . VAL A 1 91 ? 5.948 0.084 7.059 1.00 98.56 91 VAL A CA 1
ATOM 707 C C . VAL A 1 91 ? 5.867 -0.059 5.541 1.00 98.56 91 VAL A C 1
ATOM 709 O O . VAL A 1 91 ? 4.773 -0.202 5.005 1.00 98.56 91 VAL A O 1
ATOM 712 N N . LYS A 1 92 ? 7.014 -0.043 4.852 1.00 97.81 92 LYS A N 1
ATOM 713 C CA . LYS A 1 92 ? 7.093 -0.132 3.387 1.00 97.81 92 LYS A CA 1
ATOM 714 C C . LYS A 1 92 ? 6.457 -1.418 2.853 1.00 97.81 92 LYS A C 1
ATOM 716 O O . LYS A 1 92 ? 5.643 -1.360 1.937 1.00 97.81 92 LYS A O 1
ATOM 721 N N . GLU A 1 93 ? 6.796 -2.569 3.423 1.00 97.44 93 GLU A N 1
ATOM 722 C CA . GLU A 1 93 ? 6.290 -3.867 2.967 1.00 97.44 93 GLU A CA 1
ATOM 723 C C . GLU A 1 93 ? 4.789 -4.018 3.230 1.00 97.44 93 GLU A C 1
ATOM 725 O O . GLU A 1 93 ? 4.049 -4.381 2.314 1.00 97.44 93 GLU A O 1
ATOM 730 N N . ASN A 1 94 ? 4.303 -3.655 4.424 1.00 98.44 94 ASN A N 1
ATOM 731 C CA . ASN A 1 94 ? 2.865 -3.699 4.709 1.00 98.44 94 ASN A CA 1
ATOM 732 C C . ASN A 1 94 ? 2.077 -2.699 3.851 1.00 98.44 94 ASN A C 1
ATOM 734 O O . ASN A 1 94 ? 0.946 -2.982 3.455 1.00 98.44 94 ASN A O 1
ATOM 738 N N . ALA A 1 95 ? 2.676 -1.558 3.505 1.00 98.62 95 ALA A N 1
ATOM 739 C CA . ALA A 1 95 ? 2.096 -0.591 2.583 1.00 98.62 95 ALA A CA 1
ATOM 740 C C . ALA A 1 95 ? 1.965 -1.161 1.162 1.00 98.62 95 ALA A C 1
ATOM 742 O O . ALA A 1 95 ? 0.913 -1.004 0.538 1.00 98.62 95 ALA A O 1
ATOM 743 N N . MET A 1 96 ? 2.976 -1.890 0.676 1.00 98.31 96 MET A N 1
ATOM 744 C CA . MET A 1 96 ? 2.916 -2.584 -0.617 1.00 98.31 96 MET A CA 1
ATOM 745 C C . MET A 1 96 ? 1.820 -3.657 -0.632 1.00 98.31 96 MET A C 1
ATOM 747 O O . MET A 1 96 ? 1.039 -3.738 -1.583 1.00 98.31 96 MET A O 1
ATOM 751 N N . VAL A 1 97 ? 1.739 -4.461 0.434 1.00 97.81 97 VAL A N 1
ATOM 752 C CA . VAL A 1 97 ? 0.716 -5.507 0.597 1.00 97.81 97 VAL A CA 1
ATOM 753 C C . VAL A 1 97 ? -0.685 -4.910 0.604 1.00 97.81 97 VAL A C 1
ATOM 755 O O . VAL A 1 97 ? -1.517 -5.316 -0.208 1.00 97.81 97 VAL A O 1
ATOM 758 N N . LEU A 1 98 ? -0.939 -3.913 1.457 1.00 98.56 98 LEU A N 1
ATOM 759 C CA . LEU A 1 98 ? -2.248 -3.272 1.539 1.00 98.56 98 LEU A CA 1
ATOM 760 C C . LEU A 1 98 ? -2.630 -2.613 0.210 1.00 98.56 98 LEU A C 1
ATOM 762 O O . LEU A 1 98 ? -3.734 -2.838 -0.276 1.00 98.56 98 LEU A O 1
ATOM 766 N N . SER A 1 99 ? -1.727 -1.843 -0.403 1.00 98.50 99 SER A N 1
ATOM 767 C CA . SER A 1 99 ? -2.003 -1.149 -1.668 1.00 98.50 99 SER A CA 1
ATOM 768 C C . SER A 1 99 ? -2.456 -2.122 -2.755 1.00 98.50 99 SER A C 1
ATOM 770 O O . SER A 1 99 ? -3.496 -1.911 -3.381 1.00 98.50 99 SER A O 1
ATOM 772 N N . ARG A 1 100 ? -1.729 -3.233 -2.930 1.00 97.06 100 ARG A N 1
ATOM 773 C CA . ARG A 1 100 ? -2.086 -4.261 -3.912 1.00 97.06 100 ARG A CA 1
ATOM 774 C C . ARG A 1 100 ? -3.419 -4.930 -3.579 1.00 97.06 100 ARG A C 1
ATOM 776 O O . ARG A 1 100 ? -4.247 -5.107 -4.469 1.00 97.06 100 ARG A O 1
ATOM 783 N N . GLU A 1 101 ? -3.646 -5.276 -2.314 1.00 96.81 101 GLU A N 1
ATOM 784 C CA . GLU A 1 101 ? -4.896 -5.909 -1.883 1.00 96.81 101 GLU A CA 1
ATOM 785 C C . GLU A 1 101 ? -6.109 -5.008 -2.162 1.00 96.81 101 GLU A C 1
ATOM 787 O O . GLU A 1 101 ? -7.141 -5.479 -2.644 1.00 96.81 101 GLU A O 1
ATOM 792 N N . LEU A 1 102 ? -5.981 -3.699 -1.925 1.00 98.19 102 LEU A N 1
ATOM 793 C CA . LEU A 1 102 ? -7.042 -2.734 -2.208 1.00 98.19 102 LEU A CA 1
ATOM 794 C C . LEU A 1 102 ? -7.302 -2.585 -3.711 1.00 98.19 102 LEU A C 1
ATOM 796 O O . LEU A 1 102 ? -8.464 -2.540 -4.116 1.00 98.19 102 LEU A O 1
ATOM 800 N N . VAL A 1 103 ? -6.259 -2.554 -4.546 1.00 97.50 103 VAL A N 1
ATOM 801 C CA . VAL A 1 103 ? -6.427 -2.498 -6.008 1.00 97.50 103 VAL A CA 1
ATOM 802 C C . VAL A 1 103 ? -7.169 -3.730 -6.527 1.00 97.50 103 VAL A C 1
ATOM 804 O O . VAL A 1 103 ? -8.128 -3.591 -7.285 1.00 97.50 103 VAL A O 1
ATOM 807 N N . LEU A 1 104 ? -6.798 -4.926 -6.062 1.00 95.31 104 LEU A N 1
ATOM 808 C CA . LEU A 1 104 ? -7.430 -6.179 -6.486 1.00 95.31 104 LEU A CA 1
ATOM 809 C C . LEU A 1 104 ? -8.878 -6.316 -6.004 1.00 95.31 104 LEU A C 1
ATOM 811 O O . LEU A 1 104 ? -9.726 -6.850 -6.719 1.00 95.31 104 LEU A O 1
ATOM 815 N N . ARG A 1 105 ? -9.183 -5.853 -4.787 1.00 96.19 105 ARG A N 1
ATOM 816 C CA . ARG A 1 105 ? -10.525 -5.991 -4.197 1.00 96.19 105 ARG A CA 1
ATOM 817 C C . ARG A 1 105 ? -11.498 -4.901 -4.601 1.00 96.19 105 ARG A C 1
ATOM 819 O O . ARG A 1 105 ? -12.704 -5.146 -4.579 1.00 96.19 105 ARG A O 1
ATOM 826 N N . PHE A 1 106 ? -11.000 -3.721 -4.957 1.00 97.56 106 PHE A N 1
ATOM 827 C CA . PHE A 1 106 ? -11.820 -2.569 -5.321 1.00 97.56 106 PHE A CA 1
ATOM 828 C C . PHE A 1 106 ? -11.416 -1.989 -6.683 1.00 97.56 106 PHE A C 1
ATOM 830 O O . PHE A 1 106 ? -11.185 -0.782 -6.770 1.00 97.56 106 PHE A O 1
ATOM 837 N N . PRO A 1 107 ? -11.378 -2.791 -7.766 1.00 96.31 107 PRO A N 1
ATOM 838 C CA . PRO A 1 107 ? -10.805 -2.372 -9.047 1.00 96.31 107 PRO A CA 1
ATOM 839 C C . PRO A 1 107 ? -11.448 -1.093 -9.600 1.00 96.31 107 PRO A C 1
ATOM 841 O O . PRO A 1 107 ? -10.749 -0.197 -10.061 1.00 96.31 107 PRO A O 1
ATOM 844 N N . THR A 1 108 ? -12.772 -0.936 -9.475 1.00 96.75 108 THR A N 1
ATOM 845 C CA . THR A 1 108 ? -13.480 0.280 -9.913 1.00 96.75 108 THR A CA 1
ATOM 846 C C . THR A 1 108 ? -13.070 1.520 -9.112 1.00 96.75 108 THR A C 1
ATOM 848 O O . THR A 1 108 ? -12.820 2.571 -9.696 1.00 96.75 108 THR A O 1
ATOM 851 N N . LYS A 1 109 ? -12.980 1.417 -7.778 1.00 97.50 109 LYS A N 1
ATOM 852 C CA . LYS A 1 109 ? -12.587 2.550 -6.919 1.00 97.50 109 LYS A CA 1
ATOM 853 C C . LYS A 1 109 ? -11.101 2.872 -7.066 1.00 97.50 109 LYS A C 1
ATOM 855 O O . LYS A 1 109 ? -10.740 4.039 -7.108 1.00 97.50 109 LYS A O 1
ATOM 860 N N . ALA A 1 110 ? -10.256 1.852 -7.180 1.00 97.00 110 ALA A N 1
ATOM 861 C CA . ALA A 1 110 ? -8.830 2.013 -7.421 1.00 97.00 110 ALA A CA 1
ATOM 862 C C . ALA A 1 110 ? -8.561 2.685 -8.775 1.00 97.00 110 ALA A C 1
ATOM 864 O O . ALA A 1 110 ? -7.789 3.635 -8.841 1.00 97.00 110 ALA A O 1
ATOM 865 N N . SER A 1 111 ? -9.265 2.269 -9.834 1.00 95.81 111 SER A N 1
ATOM 866 C CA . SER A 1 111 ? -9.172 2.898 -11.156 1.00 95.81 111 SER A CA 1
ATOM 867 C C . SER A 1 111 ? -9.597 4.373 -11.129 1.00 95.81 111 SER A C 1
ATOM 869 O O . SER A 1 111 ? -8.916 5.209 -11.719 1.00 95.81 111 SER A O 1
ATOM 871 N N . ALA A 1 112 ? -10.637 4.730 -10.365 1.00 97.31 112 ALA A N 1
ATOM 872 C CA . ALA A 1 112 ? -11.028 6.131 -10.167 1.00 97.31 112 ALA A CA 1
ATOM 873 C C . ALA A 1 112 ? -9.939 6.982 -9.478 1.00 97.31 112 ALA A C 1
ATOM 875 O O . ALA A 1 112 ? -9.898 8.196 -9.667 1.00 97.31 112 ALA A O 1
ATOM 876 N N . LEU A 1 113 ? -9.040 6.350 -8.717 1.00 97.50 113 LEU A N 1
ATOM 877 C CA . LEU A 1 113 ? -7.917 6.990 -8.027 1.00 97.50 113 LEU A CA 1
ATOM 878 C C . LEU A 1 113 ? -6.604 6.916 -8.814 1.00 97.50 113 LEU A C 1
ATOM 880 O O . LEU A 1 113 ? -5.598 7.432 -8.330 1.00 97.50 113 LEU A O 1
ATOM 884 N N . LYS A 1 114 ? -6.590 6.323 -10.019 1.00 96.38 114 LYS A N 1
ATOM 885 C CA . LYS A 1 114 ? -5.386 6.169 -10.855 1.00 96.38 114 LYS A CA 1
ATOM 886 C C . LYS A 1 114 ? -4.596 7.475 -10.932 1.00 96.38 114 LYS A C 1
ATOM 888 O O . LYS A 1 114 ? -3.423 7.492 -10.589 1.00 96.38 114 LYS A O 1
ATOM 893 N N . ASN A 1 115 ? -5.248 8.577 -11.302 1.00 94.44 115 ASN A N 1
ATOM 894 C CA . ASN A 1 115 ? -4.582 9.874 -11.472 1.00 94.44 115 ASN A CA 1
ATOM 895 C C . ASN A 1 115 ? -4.020 10.448 -10.162 1.00 94.44 115 ASN A C 1
ATOM 897 O O . ASN A 1 115 ? -3.074 11.227 -10.202 1.00 94.44 115 ASN A O 1
ATOM 901 N N . THR A 1 116 ? -4.581 10.068 -9.011 1.00 96.81 116 THR A N 1
ATOM 902 C CA . THR A 1 116 ? -4.097 10.496 -7.692 1.00 96.81 116 THR A CA 1
ATOM 903 C C . THR A 1 116 ? -2.763 9.845 -7.345 1.00 96.81 116 THR A C 1
ATOM 905 O O . THR A 1 116 ? -1.918 10.501 -6.753 1.00 96.81 116 THR A O 1
ATOM 908 N N . ILE A 1 117 ? -2.566 8.579 -7.723 1.00 97.50 117 ILE A N 1
ATOM 909 C CA . ILE A 1 117 ? -1.378 7.791 -7.349 1.00 97.50 117 ILE A CA 1
ATOM 910 C C . ILE A 1 117 ? -0.388 7.578 -8.503 1.00 97.50 117 ILE A C 1
ATOM 912 O O . ILE A 1 117 ? 0.719 7.100 -8.280 1.00 97.50 117 ILE A O 1
ATOM 916 N N . LEU A 1 118 ? -0.762 7.933 -9.738 1.00 97.12 118 LEU A N 1
ATOM 917 C CA . LEU A 1 118 ? 0.044 7.706 -10.941 1.00 97.12 118 LEU A CA 1
ATOM 918 C C . LEU A 1 118 ? 1.431 8.343 -10.837 1.00 97.12 118 LEU A C 1
ATOM 920 O O . LEU A 1 118 ? 2.426 7.677 -11.106 1.00 97.12 118 LEU A O 1
ATOM 924 N N . ASN A 1 119 ? 1.495 9.613 -10.429 1.00 95.88 119 ASN A N 1
ATOM 925 C CA . ASN A 1 119 ? 2.766 10.330 -10.323 1.00 95.88 119 ASN A CA 1
ATOM 926 C C . ASN A 1 119 ? 3.678 9.687 -9.277 1.00 95.88 119 ASN A C 1
ATOM 928 O O . ASN A 1 119 ? 4.850 9.465 -9.557 1.00 95.88 119 ASN A O 1
ATOM 932 N N . ASP A 1 120 ? 3.126 9.297 -8.124 1.00 96.50 120 ASP A N 1
ATOM 933 C CA . ASP A 1 120 ? 3.901 8.627 -7.083 1.00 96.50 120 ASP A CA 1
ATOM 934 C C . ASP A 1 120 ? 4.520 7.318 -7.576 1.00 96.50 120 ASP A C 1
ATOM 936 O O . ASP A 1 120 ? 5.696 7.070 -7.311 1.00 96.50 120 ASP A O 1
ATOM 940 N N . LEU A 1 121 ? 3.753 6.515 -8.321 1.00 98.19 121 LEU A N 1
ATOM 941 C CA . LEU A 1 121 ? 4.212 5.245 -8.886 1.00 98.19 121 LEU A CA 1
ATOM 942 C C . LEU A 1 121 ? 5.224 5.448 -10.028 1.00 98.19 121 LEU A C 1
ATOM 944 O O . LEU A 1 121 ? 6.181 4.686 -10.143 1.00 98.19 121 LEU A O 1
ATOM 948 N N . ILE A 1 122 ? 5.057 6.477 -10.863 1.00 97.81 122 ILE A N 1
ATOM 949 C CA . ILE A 1 122 ? 6.042 6.825 -11.900 1.00 97.81 122 ILE A CA 1
ATOM 950 C C . ILE A 1 122 ? 7.358 7.292 -11.264 1.00 97.81 122 ILE A C 1
ATOM 952 O O . ILE A 1 122 ? 8.432 6.901 -11.721 1.00 97.81 122 ILE A O 1
ATOM 956 N N . ASP A 1 123 ? 7.298 8.096 -10.207 1.00 96.75 123 ASP A N 1
ATOM 957 C CA . ASP A 1 123 ? 8.496 8.533 -9.488 1.00 96.75 123 ASP A CA 1
ATOM 958 C C . ASP A 1 123 ? 9.210 7.339 -8.839 1.00 96.75 123 ASP A C 1
ATOM 960 O O . ASP A 1 123 ? 10.436 7.236 -8.898 1.00 96.75 123 ASP A O 1
ATOM 964 N N . GLU A 1 124 ? 8.455 6.364 -8.326 1.00 97.00 124 GLU A N 1
ATOM 965 C CA . GLU A 1 124 ? 9.008 5.090 -7.863 1.00 97.00 124 GLU A CA 1
ATOM 966 C C . GLU A 1 124 ? 9.713 4.293 -8.973 1.00 97.00 124 GLU A C 1
ATOM 968 O O . GLU A 1 124 ? 10.770 3.714 -8.711 1.00 97.00 124 GLU A O 1
ATOM 973 N N . LEU A 1 125 ? 9.204 4.289 -10.213 1.00 97.56 125 LEU A N 1
ATOM 974 C CA . LEU A 1 125 ? 9.898 3.666 -11.351 1.00 97.56 125 LEU A CA 1
ATOM 975 C C . LEU A 1 125 ? 11.224 4.357 -11.684 1.00 97.56 125 LEU A C 1
ATOM 977 O O . LEU A 1 125 ? 12.192 3.690 -12.061 1.00 97.56 125 LEU A O 1
ATOM 981 N N . LYS A 1 126 ? 11.291 5.681 -11.534 1.00 96.56 126 LYS A N 1
ATOM 982 C CA . LYS A 1 126 ? 12.494 6.470 -11.826 1.00 96.56 126 LYS A CA 1
ATOM 983 C C . LYS A 1 126 ? 13.549 6.297 -10.737 1.00 96.56 126 LYS A C 1
ATOM 985 O O . LYS A 1 126 ? 14.682 5.910 -11.032 1.00 96.56 126 LYS A O 1
ATOM 990 N N . GLU A 1 127 ? 13.162 6.523 -9.486 1.00 95.38 127 GLU A N 1
ATOM 991 C CA . GLU A 1 127 ? 14.082 6.743 -8.363 1.00 95.38 127 GLU A CA 1
ATOM 992 C C . GLU A 1 127 ? 14.175 5.558 -7.392 1.00 95.38 127 GLU A C 1
ATOM 994 O O . GLU A 1 127 ? 15.110 5.477 -6.595 1.00 95.38 127 GLU A O 1
ATOM 999 N N . GLY A 1 128 ? 13.210 4.636 -7.435 1.00 95.06 128 GLY A N 1
ATOM 1000 C CA . GLY A 1 128 ? 13.122 3.526 -6.496 1.00 95.06 128 GLY A CA 1
ATOM 1001 C C . GLY A 1 128 ? 14.244 2.497 -6.638 1.00 95.06 128 GLY A C 1
ATOM 1002 O O . GLY A 1 128 ? 14.849 2.323 -7.697 1.00 95.06 128 GLY A O 1
ATOM 1003 N N . ASP A 1 129 ? 14.481 1.741 -5.564 1.00 95.31 129 ASP A N 1
ATOM 1004 C CA . ASP A 1 129 ? 15.260 0.505 -5.650 1.00 95.31 129 ASP A CA 1
ATOM 1005 C C . ASP A 1 129 ? 14.526 -0.546 -6.509 1.00 95.31 129 ASP A C 1
ATOM 1007 O O . ASP A 1 129 ? 13.340 -0.412 -6.813 1.00 95.31 129 ASP A O 1
ATOM 1011 N N . LYS A 1 130 ? 15.208 -1.629 -6.890 1.00 96.19 130 LYS A N 1
ATOM 1012 C CA . LYS A 1 130 ? 14.623 -2.681 -7.742 1.00 96.19 130 LYS A CA 1
ATOM 1013 C C . LYS A 1 130 ? 13.298 -3.260 -7.218 1.00 96.19 130 LYS A C 1
ATOM 1015 O O . LYS A 1 130 ? 12.432 -3.594 -8.021 1.00 96.19 130 LYS A O 1
ATOM 1020 N N . ASN A 1 131 ? 13.114 -3.364 -5.899 1.00 96.12 131 ASN A N 1
ATOM 1021 C CA . ASN A 1 131 ? 11.875 -3.877 -5.314 1.00 96.12 131 ASN A CA 1
ATOM 1022 C C . ASN A 1 131 ? 10.772 -2.816 -5.398 1.00 96.12 131 ASN A C 1
ATOM 1024 O O . ASN A 1 131 ? 9.651 -3.135 -5.778 1.00 96.12 131 ASN A O 1
ATOM 1028 N N . THR A 1 132 ? 11.090 -1.552 -5.112 1.00 96.56 132 THR A N 1
ATOM 1029 C CA . THR A 1 132 ? 10.166 -0.427 -5.308 1.00 96.56 132 THR A CA 1
ATOM 1030 C C . THR A 1 132 ? 9.730 -0.313 -6.771 1.00 96.56 132 THR A C 1
ATOM 1032 O O . THR A 1 132 ? 8.534 -0.261 -7.037 1.00 96.56 132 THR A O 1
ATOM 1035 N N . LYS A 1 133 ? 10.661 -0.389 -7.733 1.00 98.25 133 LYS A N 1
ATOM 1036 C CA . LYS A 1 133 ? 10.330 -0.376 -9.169 1.00 98.25 133 LYS A CA 1
ATOM 1037 C C . LYS A 1 133 ? 9.417 -1.540 -9.552 1.00 98.25 133 LYS A C 1
ATOM 1039 O O . LYS A 1 133 ? 8.417 -1.341 -10.234 1.00 98.25 133 LYS A O 1
ATOM 1044 N N . ALA A 1 134 ? 9.715 -2.752 -9.081 1.00 98.00 134 ALA A N 1
ATOM 1045 C CA . ALA A 1 134 ? 8.865 -3.913 -9.341 1.00 98.00 134 ALA A CA 1
ATOM 1046 C C . ALA A 1 134 ? 7.456 -3.765 -8.753 1.00 98.00 134 ALA A C 1
ATOM 1048 O O . ALA A 1 134 ? 6.481 -4.153 -9.395 1.00 98.00 134 ALA A O 1
ATOM 1049 N N . PHE A 1 135 ? 7.334 -3.208 -7.547 1.00 98.25 135 PHE A N 1
ATOM 1050 C CA . PHE A 1 135 ? 6.036 -2.907 -6.953 1.00 98.25 135 PHE A CA 1
ATOM 1051 C C . PHE A 1 135 ? 5.255 -1.895 -7.802 1.00 98.25 135 PHE A C 1
ATOM 1053 O O . PHE A 1 135 ? 4.100 -2.160 -8.143 1.00 98.25 135 PHE A O 1
ATOM 1060 N N . ALA A 1 136 ? 5.893 -0.793 -8.202 1.00 98.38 136 ALA A N 1
ATOM 1061 C CA . ALA A 1 136 ? 5.271 0.224 -9.038 1.00 98.38 136 ALA A CA 1
ATOM 1062 C C . ALA A 1 136 ? 4.801 -0.346 -10.386 1.00 98.38 136 ALA A C 1
ATOM 1064 O O . ALA A 1 136 ? 3.657 -0.117 -10.774 1.00 98.38 136 ALA A O 1
ATOM 1065 N N . LEU A 1 137 ? 5.621 -1.171 -11.052 1.00 98.56 137 LEU A N 1
ATOM 1066 C CA . LEU A 1 137 ? 5.240 -1.881 -12.280 1.00 98.56 137 LEU A CA 1
ATOM 1067 C C . LEU A 1 137 ? 3.973 -2.723 -12.091 1.00 98.56 137 LEU A C 1
ATOM 1069 O O . LEU A 1 137 ? 3.065 -2.669 -12.923 1.00 98.56 137 LEU A O 1
ATOM 1073 N N . ILE A 1 138 ? 3.896 -3.492 -11.001 1.00 97.75 138 ILE A N 1
ATOM 1074 C CA . ILE A 1 138 ? 2.721 -4.318 -10.703 1.00 97.75 138 ILE A CA 1
ATOM 1075 C C . ILE A 1 138 ? 1.491 -3.429 -10.527 1.00 97.75 138 ILE A C 1
ATOM 1077 O O . ILE A 1 138 ? 0.478 -3.670 -11.177 1.00 97.75 138 ILE A O 1
ATOM 1081 N N . MET A 1 139 ? 1.577 -2.394 -9.690 1.00 98.19 139 MET A N 1
ATOM 1082 C CA . MET A 1 139 ? 0.456 -1.488 -9.425 1.00 98.19 139 MET A CA 1
ATOM 1083 C C . MET A 1 139 ? -0.037 -0.794 -10.697 1.00 98.19 139 MET A C 1
ATOM 1085 O O . MET A 1 139 ? -1.238 -0.759 -10.949 1.00 98.19 139 MET A O 1
ATOM 1089 N N . LEU A 1 140 ? 0.879 -0.289 -11.526 1.00 98.31 140 LEU A N 1
ATOM 1090 C CA . LEU A 1 140 ? 0.555 0.386 -12.785 1.00 98.31 140 LEU A CA 1
ATOM 1091 C C . LEU A 1 140 ? -0.102 -0.565 -13.795 1.00 98.31 140 LEU A C 1
ATOM 1093 O O . LEU A 1 140 ? -1.058 -0.170 -14.461 1.00 98.31 140 LEU A O 1
ATOM 1097 N N . GLY A 1 141 ? 0.339 -1.825 -13.847 1.00 97.62 141 GLY A N 1
ATOM 1098 C CA . GLY A 1 141 ? -0.305 -2.871 -14.643 1.00 97.62 141 GLY A CA 1
ATOM 1099 C C . GLY A 1 141 ? -1.722 -3.197 -14.162 1.00 97.62 141 GLY A C 1
ATOM 1100 O O . GLY A 1 141 ? -2.648 -3.248 -14.965 1.00 97.62 141 GLY A O 1
ATOM 1101 N N . GLU A 1 142 ? -1.929 -3.363 -12.851 1.00 96.25 142 GLU A N 1
ATOM 1102 C CA . GLU A 1 142 ? -3.273 -3.597 -12.288 1.00 96.25 142 GLU A CA 1
ATOM 1103 C C . GLU A 1 142 ? -4.224 -2.404 -12.521 1.00 96.25 142 GLU A C 1
ATOM 1105 O O . GLU A 1 142 ? -5.432 -2.583 -12.680 1.00 96.25 142 GLU A O 1
ATOM 1110 N N . LEU A 1 143 ? -3.683 -1.183 -12.582 1.00 96.88 143 LEU A N 1
ATOM 1111 C CA . LEU A 1 143 ? -4.429 0.048 -12.866 1.00 96.88 143 LEU A CA 1
ATOM 1112 C C . LEU A 1 143 ? -4.595 0.343 -14.365 1.00 96.88 143 LEU A C 1
ATOM 1114 O O . LEU A 1 143 ? -5.286 1.310 -14.699 1.00 96.88 143 LEU A O 1
ATOM 1118 N N . LYS A 1 144 ? -3.985 -0.454 -15.256 1.00 96.81 144 LYS A N 1
ATOM 1119 C CA . LYS A 1 144 ? -3.951 -0.228 -16.715 1.00 96.81 144 LYS A CA 1
ATOM 1120 C C . LYS A 1 144 ? -3.487 1.191 -17.069 1.00 96.81 144 LYS A C 1
ATOM 1122 O O . LYS A 1 144 ? -4.144 1.943 -17.794 1.00 96.81 144 LYS A O 1
ATOM 1127 N N . ALA A 1 145 ? -2.393 1.614 -16.444 1.00 97.31 145 ALA A N 1
ATOM 1128 C CA . ALA A 1 145 ? -1.844 2.953 -16.597 1.00 97.31 145 ALA A CA 1
ATOM 1129 C C . ALA A 1 145 ? -0.908 3.040 -17.811 1.00 97.31 145 ALA A C 1
ATOM 1131 O O . ALA A 1 145 ? 0.306 2.960 -17.659 1.00 97.31 145 ALA A O 1
ATOM 1132 N N . GLU A 1 146 ? -1.470 3.193 -19.012 1.00 97.31 146 GLU A N 1
ATOM 1133 C CA . GLU A 1 146 ? -0.731 3.303 -20.286 1.00 97.31 146 GLU A CA 1
ATOM 1134 C C . GLU A 1 146 ? 0.401 4.346 -20.278 1.00 97.31 146 GLU A C 1
ATOM 1136 O O . GLU A 1 146 ? 1.428 4.183 -20.933 1.00 97.31 146 GLU A O 1
ATOM 1141 N N . GLU A 1 147 ? 0.272 5.392 -19.465 1.00 97.31 147 GLU A N 1
ATOM 1142 C CA . GLU A 1 147 ? 1.291 6.421 -19.251 1.00 97.31 147 GLU A CA 1
ATOM 1143 C C . GLU A 1 147 ? 2.608 5.852 -18.685 1.00 97.31 147 GLU A C 1
ATOM 1145 O O . GLU A 1 147 ? 3.662 6.478 -18.807 1.00 97.31 147 GLU A O 1
ATOM 1150 N N . ALA A 1 148 ? 2.562 4.661 -18.078 1.00 97.56 148 ALA A N 1
ATOM 1151 C CA . ALA A 1 148 ? 3.717 3.951 -17.545 1.00 97.56 148 ALA A CA 1
ATOM 1152 C C . ALA A 1 148 ? 4.510 3.166 -18.600 1.00 97.56 148 ALA A C 1
ATOM 1154 O O . ALA A 1 148 ? 5.629 2.744 -18.308 1.00 97.56 148 ALA A O 1
ATOM 1155 N N . ARG A 1 149 ? 3.959 2.962 -19.805 1.00 98.62 149 ARG A N 1
ATOM 1156 C CA . ARG A 1 149 ? 4.562 2.128 -20.856 1.00 98.62 149 ARG A CA 1
ATOM 1157 C C . ARG A 1 149 ? 6.041 2.433 -21.128 1.00 98.62 149 ARG A C 1
ATOM 1159 O O . ARG A 1 149 ? 6.825 1.493 -21.015 1.00 98.62 149 ARG A O 1
ATOM 1166 N N . PRO A 1 150 ? 6.467 3.687 -21.393 1.00 98.44 150 PRO A N 1
ATOM 1167 C CA . PRO A 1 150 ? 7.878 3.965 -21.678 1.00 98.44 150 PRO A CA 1
ATOM 1168 C C . PRO A 1 150 ? 8.802 3.586 -20.511 1.00 98.44 150 PRO A C 1
ATOM 1170 O O . PRO A 1 150 ? 9.878 3.039 -20.719 1.00 98.44 150 PRO A O 1
ATOM 1173 N N . TYR A 1 151 ? 8.355 3.790 -19.269 1.00 98.31 151 TYR A N 1
ATOM 1174 C CA . TYR A 1 151 ? 9.132 3.429 -18.080 1.00 98.31 151 TYR A CA 1
ATOM 1175 C C . TYR A 1 151 ? 9.237 1.913 -17.884 1.00 98.31 151 TYR A C 1
ATOM 1177 O O . TYR A 1 151 ? 10.240 1.422 -17.374 1.00 98.31 151 TYR A O 1
ATOM 1185 N N . ALA A 1 152 ? 8.204 1.158 -18.266 1.00 98.44 152 ALA A N 1
ATOM 1186 C CA . ALA A 1 152 ? 8.250 -0.299 -18.241 1.00 98.44 152 ALA A CA 1
ATOM 1187 C C . ALA A 1 152 ? 9.164 -0.855 -19.346 1.00 98.44 152 ALA A C 1
ATOM 1189 O O . ALA A 1 152 ? 9.933 -1.777 -19.081 1.00 98.44 152 ALA A O 1
ATOM 1190 N N . GLU A 1 153 ? 9.138 -0.272 -20.549 1.00 98.56 153 GLU A N 1
ATOM 1191 C CA . GLU A 1 153 ? 10.024 -0.645 -21.663 1.00 98.56 153 GLU A CA 1
ATOM 1192 C C . GLU A 1 153 ? 11.509 -0.499 -21.303 1.00 98.56 153 GLU A C 1
ATOM 1194 O O . GLU A 1 153 ? 12.295 -1.393 -21.601 1.00 98.56 153 GLU A O 1
ATOM 1199 N N . GLU A 1 154 ? 11.893 0.550 -20.571 1.00 98.25 154 GLU A N 1
ATOM 1200 C CA . GLU A 1 154 ? 13.274 0.745 -20.097 1.00 98.25 154 GLU A CA 1
ATOM 1201 C C . GLU A 1 154 ? 13.776 -0.366 -19.156 1.00 98.25 154 GLU A C 1
ATOM 1203 O O . GLU A 1 154 ? 14.983 -0.538 -18.977 1.00 98.25 154 GLU A O 1
ATOM 1208 N N . LEU A 1 155 ? 12.867 -1.124 -18.535 1.00 98.38 155 LEU A N 1
ATOM 1209 C CA . LEU A 1 155 ? 13.200 -2.119 -17.517 1.00 98.38 155 LEU A CA 1
ATOM 1210 C C . LEU A 1 155 ? 13.187 -3.562 -18.036 1.00 98.38 155 LEU A C 1
ATOM 1212 O O . LEU A 1 155 ? 13.598 -4.453 -17.293 1.00 98.38 155 LEU A O 1
ATOM 1216 N N . VAL A 1 156 ? 12.747 -3.827 -19.275 1.00 98.44 156 VAL A N 1
ATOM 1217 C CA . VAL A 1 156 ? 12.515 -5.201 -19.779 1.00 98.44 156 VAL A CA 1
ATOM 1218 C C . VAL A 1 156 ? 13.768 -6.078 -19.790 1.00 98.44 156 VAL A C 1
ATOM 1220 O O . VAL A 1 156 ? 13.668 -7.286 -19.566 1.00 98.44 156 VAL A O 1
ATOM 1223 N N . ASP A 1 157 ? 14.945 -5.490 -19.972 1.00 98.00 157 ASP A N 1
ATOM 1224 C CA . ASP A 1 157 ? 16.215 -6.224 -20.025 1.00 98.00 157 ASP A CA 1
ATOM 1225 C C . ASP A 1 157 ? 16.933 -6.286 -18.666 1.00 98.00 157 ASP A C 1
ATOM 1227 O O . ASP A 1 157 ? 18.042 -6.807 -18.559 1.00 98.00 157 ASP A O 1
ATOM 1231 N N . VAL A 1 158 ? 16.308 -5.789 -17.590 1.00 98.00 158 VAL A N 1
ATOM 1232 C CA . VAL A 1 158 ? 16.909 -5.810 -16.252 1.00 98.00 158 VAL A CA 1
ATOM 1233 C C . VAL A 1 158 ? 16.815 -7.209 -15.635 1.00 98.00 158 VAL A C 1
ATOM 1235 O O . VAL A 1 158 ? 15.736 -7.689 -15.274 1.00 98.00 158 VAL A O 1
ATOM 1238 N N . GLU A 1 159 ? 17.968 -7.850 -15.442 1.00 97.81 159 GLU A N 1
ATOM 1239 C CA . GLU A 1 159 ? 18.072 -9.200 -14.866 1.00 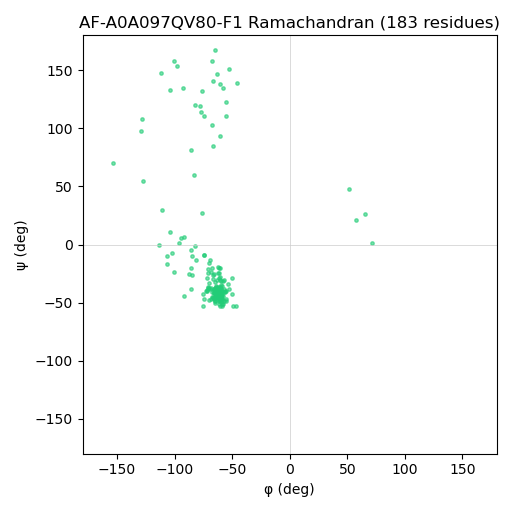97.81 159 GLU A CA 1
ATOM 1240 C C . GLU A 1 159 ? 18.078 -9.230 -13.328 1.00 97.81 159 GLU A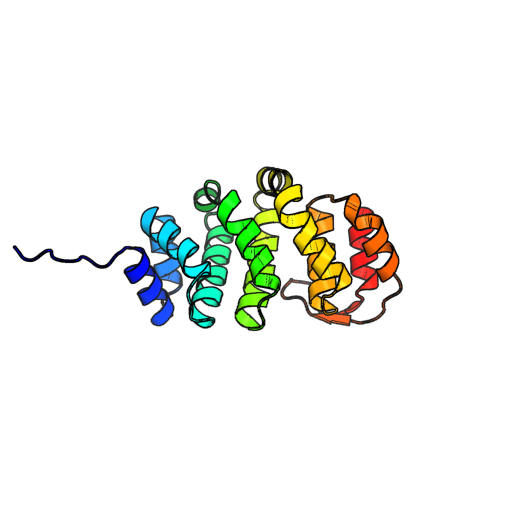 C 1
ATOM 1242 O O . GLU A 1 159 ? 17.955 -10.301 -12.722 1.00 97.81 159 GLU A O 1
ATOM 1247 N N . ASP A 1 160 ? 18.190 -8.066 -12.677 1.00 97.81 160 ASP A N 1
ATOM 1248 C CA . ASP A 1 160 ? 18.204 -7.965 -11.221 1.00 97.81 160 ASP A CA 1
ATOM 1249 C C . ASP A 1 160 ? 16.967 -8.616 -10.604 1.00 97.81 160 ASP A C 1
ATOM 1251 O O . ASP A 1 160 ? 15.821 -8.237 -10.859 1.00 97.81 160 ASP A O 1
ATOM 1255 N N . LYS A 1 161 ? 17.213 -9.592 -9.730 1.00 97.44 161 LYS A N 1
ATOM 1256 C CA . LYS A 1 161 ? 16.149 -10.302 -9.028 1.00 97.44 161 LYS A CA 1
ATOM 1257 C C . LYS A 1 161 ? 15.581 -9.455 -7.904 1.00 97.44 161 LYS A C 1
ATOM 1259 O O . LYS A 1 161 ? 16.334 -8.941 -7.065 1.00 97.44 161 LYS A O 1
ATOM 1264 N N . VAL A 1 162 ? 14.258 -9.386 -7.857 1.00 96.50 162 VAL A N 1
ATOM 1265 C CA . VAL A 1 162 ? 13.506 -8.674 -6.825 1.00 96.50 162 VAL A CA 1
ATOM 1266 C C . VAL A 1 162 ? 12.959 -9.633 -5.778 1.00 96.50 162 VAL A C 1
ATOM 1268 O O . VAL A 1 162 ? 12.804 -10.837 -6.008 1.00 96.50 162 VAL A O 1
ATOM 1271 N N . ILE A 1 163 ? 12.679 -9.088 -4.602 1.00 94.69 163 ILE A N 1
ATOM 1272 C CA . ILE A 1 163 ? 12.051 -9.797 -3.492 1.00 94.69 163 ILE A CA 1
ATOM 1273 C C . ILE A 1 163 ? 10.886 -8.931 -3.039 1.00 94.69 163 ILE A C 1
ATOM 1275 O O . ILE A 1 163 ? 11.071 -7.966 -2.303 1.00 94.69 163 ILE A O 1
ATOM 1279 N N . LEU A 1 164 ? 9.692 -9.263 -3.520 1.00 94.25 164 LEU A N 1
ATOM 1280 C CA . LEU A 1 164 ? 8.460 -8.604 -3.107 1.00 94.25 164 LEU A CA 1
ATOM 1281 C C . LEU A 1 164 ? 7.735 -9.424 -2.032 1.00 94.25 164 LEU A C 1
ATOM 1283 O O . LEU A 1 164 ? 7.851 -10.656 -2.017 1.00 94.25 164 LEU A O 1
ATOM 1287 N N . PRO A 1 165 ? 6.922 -8.778 -1.176 1.00 91.62 165 PRO A N 1
ATOM 1288 C CA . PRO A 1 165 ? 6.107 -9.451 -0.164 1.00 91.62 165 PRO A CA 1
ATOM 1289 C C . PRO A 1 165 ? 4.859 -10.135 -0.765 1.00 91.62 165 PRO A C 1
ATOM 1291 O O . PRO A 1 165 ? 3.849 -10.299 -0.088 1.00 91.62 165 PRO A O 1
ATOM 1294 N N . PHE A 1 166 ? 4.904 -10.537 -2.040 1.00 87.88 166 PHE A N 1
ATOM 1295 C CA . PHE A 1 166 ? 3.804 -11.207 -2.736 1.00 87.88 166 PHE A CA 1
ATOM 1296 C C . PHE A 1 166 ? 4.157 -12.659 -3.047 1.00 87.88 166 PHE A C 1
ATOM 1298 O O . PHE A 1 166 ? 5.311 -12.997 -3.335 1.00 87.88 166 PHE A O 1
ATOM 1305 N N . GLU A 1 167 ? 3.143 -13.519 -3.041 1.00 80.50 167 GLU A N 1
ATOM 1306 C CA . GLU A 1 167 ? 3.290 -14.904 -3.474 1.00 80.50 167 GLU A CA 1
AT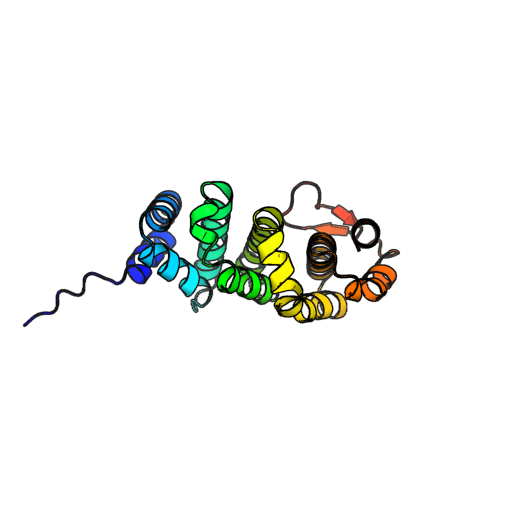OM 1307 C C . GLU A 1 167 ? 3.801 -14.968 -4.924 1.00 80.50 167 GLU A C 1
ATOM 1309 O O . GLU A 1 167 ? 3.364 -14.212 -5.793 1.00 80.50 167 GLU A O 1
ATOM 1314 N N . GLY A 1 168 ? 4.791 -15.828 -5.178 1.00 81.81 168 GLY A N 1
ATOM 1315 C CA . GLY A 1 168 ? 5.384 -16.006 -6.508 1.00 81.81 168 GLY A CA 1
ATOM 1316 C C . GLY A 1 168 ? 6.258 -14.851 -7.020 1.00 81.81 168 GLY A C 1
ATOM 1317 O O . GLY A 1 168 ? 6.777 -14.948 -8.127 1.00 81.81 168 GLY A O 1
ATOM 1318 N N . LYS A 1 169 ? 6.470 -13.775 -6.247 1.00 88.12 169 LYS A N 1
ATOM 1319 C CA . LYS A 1 169 ? 7.285 -12.607 -6.655 1.00 88.12 169 LYS A CA 1
ATOM 1320 C C . LYS A 1 169 ? 8.606 -12.477 -5.888 1.00 88.12 169 LYS A C 1
ATOM 1322 O O . LYS A 1 169 ? 9.134 -11.381 -5.698 1.00 88.12 169 LYS A O 1
ATOM 1327 N N . LYS A 1 170 ? 9.159 -13.613 -5.460 1.00 91.25 170 LYS A N 1
ATOM 1328 C CA . LYS A 1 170 ? 10.501 -13.710 -4.869 1.00 91.25 170 LYS A CA 1
ATOM 1329 C C . LYS A 1 170 ? 11.468 -14.292 -5.892 1.00 91.25 170 LYS A C 1
ATOM 1331 O O . LYS A 1 170 ? 11.166 -15.317 -6.493 1.00 91.25 170 LYS A O 1
ATOM 1336 N N . TRP A 1 171 ? 12.632 -13.663 -6.044 1.00 93.88 171 TRP A N 1
ATOM 1337 C CA . TRP A 1 171 ? 13.694 -14.072 -6.973 1.00 93.88 171 TRP A CA 1
ATOM 1338 C C . TRP A 1 171 ? 13.322 -13.983 -8.459 1.00 93.88 171 TRP A C 1
ATOM 1340 O O . TRP A 1 171 ? 13.910 -14.680 -9.286 1.00 93.88 171 TRP A O 1
ATOM 1350 N N . VAL A 1 172 ? 12.378 -13.103 -8.793 1.00 95.81 172 VAL A N 1
ATOM 1351 C CA . VAL A 1 172 ? 11.929 -12.851 -10.168 1.00 95.81 172 VAL A CA 1
ATOM 1352 C C . VAL A 1 172 ? 12.740 -11.690 -10.756 1.00 95.81 172 VAL A C 1
ATOM 1354 O O . VAL A 1 172 ? 12.927 -10.698 -10.049 1.00 95.81 172 VAL A O 1
ATOM 1357 N N . PRO A 1 173 ? 13.245 -11.773 -12.000 1.00 98.00 173 PRO A N 1
ATOM 1358 C CA . PRO A 1 173 ? 13.900 -10.640 -12.655 1.00 98.00 173 PRO A CA 1
ATOM 1359 C C . PRO A 1 173 ? 12.957 -9.440 -12.804 1.00 98.00 173 PRO A C 1
ATOM 1361 O O . PRO A 1 173 ? 11.798 -9.610 -13.194 1.00 98.00 173 PRO A O 1
ATOM 1364 N N . LEU A 1 174 ? 13.450 -8.226 -12.551 1.00 98.25 174 LEU A N 1
ATOM 1365 C CA . LEU A 1 174 ? 12.668 -6.998 -12.731 1.00 98.25 174 LEU A CA 1
ATOM 1366 C C . LEU A 1 174 ? 12.118 -6.881 -14.161 1.00 98.25 174 LEU A C 1
ATOM 1368 O O . LEU A 1 174 ? 10.945 -6.566 -14.340 1.00 98.25 174 LEU A O 1
ATOM 1372 N N . GLY A 1 175 ? 12.920 -7.226 -15.168 1.00 98.38 175 GLY A N 1
ATOM 1373 C CA . GLY A 1 175 ? 12.504 -7.186 -16.565 1.00 98.38 175 GLY A CA 1
ATOM 1374 C C . GLY A 1 175 ? 11.412 -8.186 -16.933 1.00 98.38 175 GLY A C 1
ATOM 1375 O O . GLY A 1 175 ? 10.605 -7.924 -17.825 1.00 98.38 175 GLY A O 1
ATOM 1376 N N . GLN A 1 176 ? 11.300 -9.302 -16.204 1.00 98.06 176 GLN A N 1
ATOM 1377 C CA . GLN A 1 176 ? 10.143 -10.188 -16.349 1.00 98.06 176 GLN A CA 1
ATOM 1378 C C . GLN A 1 176 ? 8.868 -9.492 -15.865 1.00 98.06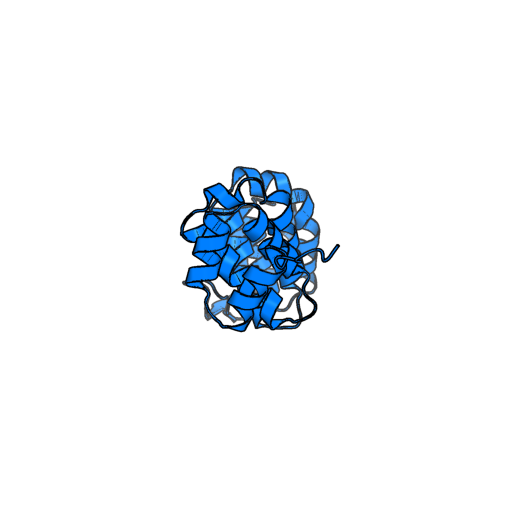 176 GLN A C 1
ATOM 1380 O O . GLN A 1 176 ? 7.856 -9.537 -16.556 1.00 98.06 176 GLN A O 1
ATOM 1385 N N . ILE A 1 177 ? 8.923 -8.823 -14.710 1.00 98.12 177 ILE A N 1
ATOM 1386 C CA . ILE A 1 177 ? 7.781 -8.067 -14.180 1.00 98.12 177 ILE A CA 1
ATOM 1387 C C . ILE A 1 177 ? 7.413 -6.929 -15.137 1.00 98.12 177 ILE A C 1
ATOM 1389 O O . ILE A 1 177 ? 6.235 -6.717 -15.389 1.00 98.12 177 ILE A O 1
ATOM 1393 N N . ALA A 1 178 ? 8.400 -6.252 -15.727 1.00 98.56 178 ALA A N 1
ATOM 1394 C CA . ALA A 1 178 ? 8.162 -5.211 -16.722 1.00 98.56 178 ALA A CA 1
ATOM 1395 C C . ALA A 1 178 ? 7.413 -5.739 -17.956 1.00 98.56 178 ALA A C 1
ATOM 1397 O O . ALA A 1 178 ? 6.431 -5.130 -18.373 1.00 98.56 178 ALA A O 1
ATOM 1398 N N . ARG A 1 179 ? 7.807 -6.903 -18.492 1.00 98.62 179 ARG A N 1
ATOM 1399 C CA . ARG A 1 179 ? 7.082 -7.567 -19.591 1.00 98.62 179 ARG A CA 1
ATOM 1400 C C . ARG A 1 179 ? 5.643 -7.917 -19.212 1.00 98.6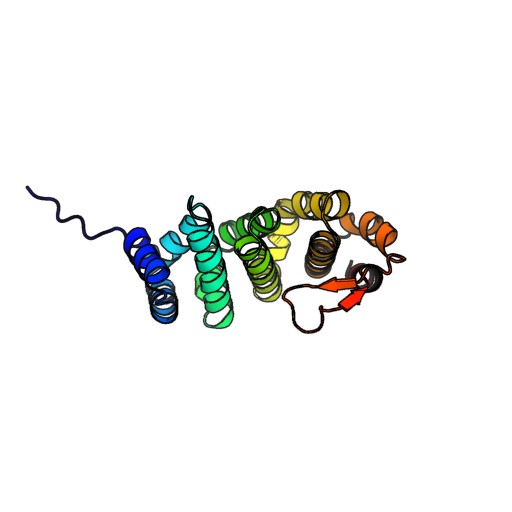2 179 ARG A C 1
ATOM 1402 O O . ARG A 1 179 ? 4.730 -7.569 -19.948 1.00 98.62 179 ARG A O 1
ATOM 1409 N N . GLU A 1 180 ? 5.435 -8.535 -18.049 1.00 97.81 180 GLU A N 1
ATOM 1410 C CA . GLU A 1 180 ? 4.087 -8.848 -17.546 1.00 97.81 180 GLU A CA 1
ATOM 1411 C C . GLU A 1 180 ? 3.232 -7.583 -17.354 1.00 97.81 180 GLU A C 1
ATOM 1413 O O . GLU A 1 180 ? 2.020 -7.607 -17.559 1.00 97.81 180 GLU A O 1
ATOM 1418 N N . THR A 1 181 ? 3.845 -6.467 -16.949 1.00 98.12 181 THR A N 1
ATOM 1419 C CA . THR A 1 181 ? 3.165 -5.173 -16.855 1.00 98.12 181 THR A CA 1
ATOM 1420 C C . THR A 1 181 ? 2.774 -4.659 -18.236 1.00 98.12 181 THR A C 1
ATOM 1422 O O . THR A 1 181 ? 1.626 -4.266 -18.406 1.00 98.12 181 THR A O 1
ATOM 1425 N N . LEU A 1 182 ? 3.669 -4.709 -19.227 1.00 98.56 182 LEU A N 1
ATOM 1426 C CA . LEU A 1 182 ? 3.396 -4.261 -20.601 1.00 98.56 182 LEU A CA 1
ATOM 1427 C C . LEU A 1 182 ? 2.250 -5.021 -21.281 1.00 98.56 182 LEU A C 1
ATOM 1429 O O . LEU A 1 182 ? 1.590 -4.450 -22.143 1.00 98.56 182 LEU A O 1
ATOM 1433 N N . GLU A 1 183 ? 1.997 -6.274 -20.895 1.00 98.12 183 GLU A N 1
ATOM 1434 C CA . GLU A 1 183 ? 0.839 -7.057 -21.355 1.00 98.12 183 GLU A CA 1
ATOM 1435 C C . GLU A 1 183 ? -0.500 -6.560 -20.777 1.00 98.12 183 GLU A C 1
ATOM 1437 O O . GLU A 1 183 ? -1.562 -6.874 -21.319 1.00 98.12 183 GLU A O 1
ATOM 1442 N N . LYS A 1 184 ? -0.466 -5.824 -19.658 1.00 96.56 184 LYS A N 1
ATOM 1443 C CA . LYS A 1 184 ? -1.651 -5.298 -18.956 1.00 96.56 184 LYS A CA 1
ATOM 1444 C C . LYS A 1 184 ? -1.939 -3.828 -19.245 1.00 96.56 184 LYS A C 1
ATOM 1446 O O . LYS A 1 184 ? -3.075 -3.408 -19.004 1.00 96.56 184 LYS A O 1
ATOM 1451 N N . LEU A 1 185 ? -0.917 -3.071 -19.651 1.00 94.75 185 LEU A N 1
ATOM 1452 C CA . LEU A 1 185 ? -1.055 -1.693 -20.120 1.00 94.75 185 LEU A CA 1
ATOM 1453 C C . LEU A 1 185 ? -1.800 -1.713 -21.450 1.00 94.75 185 LEU A C 1
ATOM 1455 O O . LEU A 1 185 ? -2.907 -1.140 -21.452 1.00 94.75 185 LEU A O 1
#

pLDDT: mean 94.95, std 10.82, range [35.31, 98.88]

Secondary structure (DSSP, 8-state):
--------HHHHHHHHHHTT-HHHHHHHHHH-HHHHHHHHHGGG-SSHHHHHHHHHHHHHHHHHHGGGGGGGHHHHHHHHHHHTT-SSHHHHHHHHHHHHHHHHH-HHHHHHTHHHHHHHHHHHHHHS-HHHHHHHHHHHHHTT-GGGHHHHHTTTT--PEEE-SSTT-EEEEHHHHHHHHHTT-

Organism: NCBI:txid1505907

Nearest PDB structures (foldseek):
  2z5k-assembly1_A  TM=6.389E-01  e=8.349E-03  Homo sapiens
  5xjg-assembly1_C  TM=5.942E-01  e=1.004E-02  Saccharomyces cerevisiae S288C
  5z56-assembly1_1  TM=6.793E-01  e=3.339E-02  Homo sapiens
  7dvq-assembly1_1  TM=7.520E-01  e=1.110E-01  Homo sapiens
  7abi-assembly1_u  TM=6.782E-01  e=6.994E-02  Homo sapiens

Mean predicted aligned error: 3.79 Å

Solvent-accessible surface area (backbone atoms only — not comparable to full-atom values): 9750 Å² total; per-residue (Å²): 133,85,78,81,75,72,70,50,46,35,55,52,40,50,49,27,54,78,68,67,37,54,70,58,37,40,56,43,30,75,75,31,68,61,26,35,52,25,41,61,57,27,63,71,45,90,47,62,65,56,21,18,50,33,31,43,44,53,36,52,34,50,72,78,49,41,75,80,45,63,91,42,43,87,60,49,43,54,50,23,54,60,33,48,73,42,89,50,63,64,31,16,49,28,13,50,48,30,32,53,51,47,38,72,74,34,51,72,65,41,48,74,41,41,82,78,41,46,62,63,35,51,48,27,54,73,73,40,54,67,44,48,24,44,51,28,38,51,53,38,22,78,54,44,40,55,89,47,47,69,66,31,62,77,32,42,84,39,70,59,62,23,67,49,98,47,90,92,37,57,72,38,33,38,7,58,49,20,49,62,19,62,77,44,70

Radius of gyration: 17.56 Å; Cα contacts (8 Å, |Δi|>4): 259; chains: 1; bounding box: 36×34×58 Å

Foldseek 3Di:
DDDPCPDFLLVVLLVCLVVVVLVVLLVCLVVDVRNVVSLLVQCPPPDLSSVLSSLVSLLVCLVPPVVSCVVPCLSRQLSLLVQCPPPDVSSNQSSLSSNVSSCVSPVPVLLVCCVVCVVSLLVQLVPNDLQSVLSSLVSCLSSLPVVCLVSLVVQLPAQDQYDHPDPPRGRHGSNVSSVVSNVSD